Protein AF-A0A414ZT32-F1 (afdb_monomer_lite)

pLDDT: mean 82.83, std 14.55, range [35.91, 98.44]

Secondary structure (DSSP, 8-state):
-HHHHHGGGGGG-TT--------HHHHHHHHHHHH-TT--HHHHHGGG-S---PPPPPPHHHHHHHTT----TT-HHHHHHHHHHHHTT--HHHHHHHHHHHHHHHHHHHHS------HHHHHIIIIIHHHHHHHHHH-HHHHHHHHTTS--HHHHHHHTT-HHHHHHHHHHHHHHHT--S--PPPPHHHHHHHHHHHHHHHHT--TT-HHHHTT--SS-TTHHHHHHHHHHHHTT-

Foldseek 3Di:
DVVLVVCVVVLPDPPDDDDDDDDQVVQQVVVCVVVHVPDRSNVVVVVRDPDDDDDDQDQLLVLLVVVPAPQPDPQLQNQLLRLLCVVVSPDPVNSVVLNVLSRVLVVVVVPDDDPDPQLQLCLCSRQQLSLLSSCCRPPVPVNVCLLVLNDDQVSCVSSVSHPSNVVSLVSNLCRQVVDPDDVDPQDPVNSSLQRSLVSCCQRVVDCPDPSVCVNCVPDCSHVVVNVSSVVSVVVPD

Sequence (237 aa):
MRFLEQTKAIFQLPNVIVVYSTDIVQLSRSLEGVYGSHFSGRAYLERFYDKRIELQRIMPLDYLEFKGLRVNRGHPFIDIIGELLDYKNASCRALNRLFDQIRSIFEFIYISPFYSYRTAEVFPKFALLPVLIVLSYYEPEQWYEVKCGRSFSCVYNLASHSERFINQLDSSIIEINESTSDESLISEKSRRAFVEGVCALIYIGKLNDPRVEAVNKGSFLFANTFADVFFTLRVQD

Radius of gyration: 24.05 Å; chains: 1; bounding box: 61×38×70 Å

Structure (mmCIF, N/CA/C/O backbone):
data_AF-A0A414ZT32-F1
#
_entry.id   AF-A0A414ZT32-F1
#
loop_
_atom_site.group_PDB
_atom_site.id
_atom_site.type_symbol
_atom_site.label_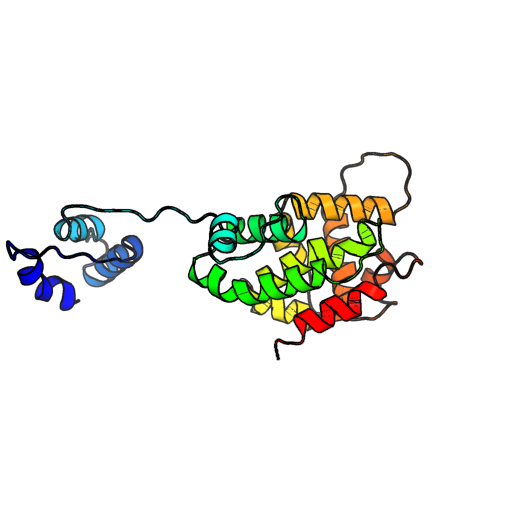atom_id
_atom_site.label_alt_id
_atom_site.label_comp_id
_atom_site.label_asym_id
_atom_site.label_entity_id
_atom_site.label_seq_id
_atom_site.pdbx_PDB_ins_code
_atom_site.Cartn_x
_atom_site.Cartn_y
_atom_site.Cartn_z
_atom_site.occupancy
_atom_site.B_iso_or_equiv
_atom_site.auth_seq_id
_atom_site.auth_comp_id
_atom_site.auth_asym_id
_atom_site.auth_atom_id
_atom_site.pdbx_PDB_model_num
ATOM 1 N N . MET A 1 1 ? -30.605 -2.689 17.880 1.00 49.09 1 MET A N 1
ATOM 2 C CA . MET A 1 1 ? -30.866 -1.491 18.711 1.00 49.09 1 MET A CA 1
ATOM 3 C C . MET A 1 1 ? -31.502 -1.748 20.077 1.00 49.09 1 MET A C 1
ATOM 5 O O . MET A 1 1 ? -31.599 -0.807 20.840 1.00 49.09 1 MET A O 1
ATOM 9 N N . ARG A 1 2 ? -31.849 -2.984 20.467 1.00 53.19 2 ARG A N 1
ATOM 10 C CA . ARG A 1 2 ? -32.241 -3.271 21.862 1.00 53.19 2 ARG A CA 1
ATOM 11 C C . ARG A 1 2 ? -31.073 -3.208 22.859 1.00 53.19 2 ARG A C 1
ATOM 13 O O . ARG A 1 2 ? -31.298 -2.965 24.030 1.00 53.19 2 ARG A O 1
ATOM 20 N N . PHE A 1 3 ? -29.834 -3.375 22.392 1.00 59.28 3 PHE A N 1
ATOM 21 C CA . PHE A 1 3 ? -28.663 -3.544 23.256 1.00 59.28 3 PHE A CA 1
ATOM 22 C C . PHE A 1 3 ? -28.310 -2.308 24.103 1.00 59.28 3 PHE A C 1
ATOM 24 O O . PHE A 1 3 ? -28.161 -2.459 25.307 1.00 59.28 3 PHE A O 1
ATOM 31 N N . LEU A 1 4 ? -28.225 -1.097 23.529 1.00 62.84 4 LEU A N 1
ATOM 32 C CA . LEU A 1 4 ? -27.870 0.136 24.268 1.00 62.84 4 LEU A CA 1
ATOM 33 C C . LEU A 1 4 ? -28.945 0.553 25.283 1.00 62.84 4 LEU A C 1
ATOM 35 O O . LEU A 1 4 ? -28.627 0.962 26.396 1.00 62.84 4 LEU A O 1
ATOM 39 N N . GLU A 1 5 ? -30.222 0.403 24.927 1.00 64.25 5 GLU A N 1
ATOM 40 C CA . GLU A 1 5 ? -31.326 0.666 25.857 1.00 64.25 5 GLU A CA 1
ATOM 41 C C . GLU A 1 5 ? -31.405 -0.390 26.967 1.00 64.25 5 GLU A C 1
ATOM 43 O O . GLU A 1 5 ? -31.623 -0.041 28.124 1.00 64.25 5 GLU A O 1
ATOM 48 N N . GLN A 1 6 ? -31.160 -1.667 26.651 1.00 63.03 6 GLN A N 1
ATOM 49 C CA . GLN A 1 6 ? -31.161 -2.753 27.640 1.00 63.03 6 GLN A CA 1
ATOM 50 C C . GLN A 1 6 ? -29.931 -2.735 28.558 1.00 63.03 6 GLN A C 1
ATOM 52 O O . GLN A 1 6 ? -30.028 -3.140 29.713 1.00 63.03 6 GLN A O 1
ATOM 57 N N . THR A 1 7 ? -28.785 -2.234 28.088 1.00 65.75 7 THR A N 1
ATOM 58 C CA . THR A 1 7 ? -27.563 -2.088 28.903 1.00 65.75 7 THR A CA 1
ATOM 59 C C . THR A 1 7 ? -27.540 -0.803 29.730 1.00 65.75 7 THR A C 1
ATOM 61 O O . THR A 1 7 ? -26.651 -0.635 30.561 1.00 65.75 7 THR A O 1
ATOM 64 N N . LYS A 1 8 ? -28.553 0.069 29.604 1.00 69.06 8 LYS A N 1
ATOM 65 C CA . LYS A 1 8 ? -28.639 1.332 30.353 1.00 69.06 8 LYS A CA 1
ATOM 66 C C . LYS A 1 8 ? -28.594 1.152 31.870 1.00 69.06 8 LYS A C 1
ATOM 68 O O . LYS A 1 8 ? -27.982 1.960 32.560 1.00 69.06 8 LYS A O 1
ATOM 73 N N . ALA A 1 9 ? -29.178 0.063 32.367 1.00 71.75 9 ALA A N 1
ATOM 74 C CA . ALA A 1 9 ? -29.121 -0.295 33.781 1.00 71.75 9 ALA A CA 1
ATOM 75 C C . ALA A 1 9 ? -27.692 -0.622 34.252 1.00 71.75 9 ALA A C 1
ATOM 77 O O . ALA A 1 9 ? -27.339 -0.315 35.384 1.00 71.75 9 ALA A O 1
ATOM 78 N N . ILE A 1 10 ? -26.853 -1.194 33.380 1.00 74.81 10 ILE A N 1
ATOM 79 C CA . ILE A 1 10 ? -25.464 -1.559 33.696 1.00 74.81 10 ILE A CA 1
ATOM 80 C C . ILE A 1 10 ? -24.593 -0.304 33.822 1.00 74.81 10 ILE A C 1
ATOM 82 O O . ILE A 1 10 ? -23.757 -0.242 34.718 1.00 74.81 10 ILE A O 1
ATOM 86 N N . PHE A 1 11 ? -24.832 0.721 32.993 1.00 74.50 11 PHE A N 1
ATOM 87 C CA . PHE A 1 11 ? -24.113 2.002 33.072 1.00 74.50 11 PHE A CA 1
ATOM 88 C C . PHE A 1 11 ? -24.385 2.787 34.367 1.00 74.50 11 PHE A C 1
ATOM 90 O O . PHE A 1 11 ? -23.648 3.717 34.670 1.00 74.50 11 PHE A O 1
ATOM 97 N N . GLN A 1 12 ? -25.433 2.442 35.124 1.00 77.06 12 GLN A N 1
ATOM 98 C CA . GLN A 1 12 ? -25.827 3.149 36.350 1.00 77.06 12 GLN A CA 1
ATOM 99 C C . GLN A 1 12 ? -25.411 2.425 37.641 1.00 77.06 12 GLN A C 1
ATOM 101 O O . GLN A 1 12 ? -25.707 2.908 38.735 1.00 77.06 12 GLN A O 1
ATOM 106 N N . LEU A 1 13 ? -24.745 1.269 37.548 1.00 84.44 13 LEU A N 1
ATOM 107 C CA . LEU A 1 13 ? -24.316 0.518 38.727 1.00 84.44 13 LEU A CA 1
ATOM 108 C C . LEU A 1 13 ? -23.109 1.207 39.399 1.00 84.44 13 LEU A C 1
ATOM 110 O O . LEU A 1 13 ? -22.076 1.374 38.754 1.00 84.44 13 LEU A O 1
ATOM 114 N N . PRO A 1 14 ? -23.175 1.543 40.705 1.00 80.81 14 PRO A N 1
ATOM 115 C CA . PRO A 1 14 ? -22.183 2.400 41.371 1.00 80.81 14 PRO A CA 1
ATOM 116 C C . PRO A 1 14 ? -20.778 1.786 41.493 1.00 80.81 14 PRO A C 1
ATOM 118 O O . PRO A 1 14 ? -19.817 2.509 41.731 1.00 80.81 14 PRO A O 1
ATOM 121 N N . ASN A 1 15 ? -20.648 0.469 41.306 1.00 89.00 15 ASN A N 1
ATOM 122 C CA . ASN A 1 15 ? -19.387 -0.271 41.437 1.00 89.00 15 ASN A CA 1
ATOM 123 C C . ASN A 1 15 ? -18.946 -0.926 40.117 1.00 89.00 15 ASN A C 1
ATOM 125 O O . ASN A 1 15 ? -18.145 -1.860 40.127 1.00 89.00 15 ASN A O 1
ATOM 129 N N . VAL A 1 16 ? -19.502 -0.486 38.986 1.00 87.88 16 VAL A N 1
ATOM 130 C CA . VAL A 1 16 ? -19.192 -1.035 37.663 1.00 87.88 16 VAL A CA 1
ATOM 131 C C . VAL A 1 16 ? -18.699 0.085 36.761 1.00 87.88 16 VAL A C 1
ATOM 133 O O . VAL A 1 16 ? -19.388 1.076 36.549 1.00 87.88 16 VAL A O 1
ATOM 136 N N . ILE A 1 17 ? -17.513 -0.105 36.186 1.00 87.38 17 ILE A N 1
ATOM 137 C CA . ILE A 1 17 ? -16.999 0.747 35.114 1.00 87.38 17 ILE A CA 1
ATOM 138 C C . ILE A 1 17 ? -17.203 -0.004 33.804 1.00 87.38 17 ILE A C 1
ATOM 140 O O . ILE A 1 17 ? -16.672 -1.101 33.627 1.00 87.38 17 ILE A O 1
ATOM 144 N N . VAL A 1 18 ? -17.968 0.579 32.882 1.00 86.56 18 VAL A N 1
ATOM 145 C CA . VAL A 1 18 ? -18.191 -0.009 31.559 1.00 86.56 18 VAL A CA 1
ATOM 146 C C . VAL A 1 18 ? -17.239 0.626 30.555 1.00 86.56 18 VAL A C 1
ATOM 148 O O . VAL A 1 18 ? -17.257 1.836 30.347 1.00 86.56 18 VAL A O 1
ATOM 151 N N . VAL A 1 19 ? -16.427 -0.207 29.906 1.00 89.31 19 VAL A N 1
ATOM 152 C CA . VAL A 1 19 ? -15.538 0.200 28.814 1.00 89.31 19 VAL A CA 1
ATOM 153 C C . VAL A 1 19 ? -16.002 -0.491 27.540 1.00 89.31 19 VAL A C 1
ATOM 155 O O . VAL A 1 19 ? -16.153 -1.710 27.508 1.00 89.31 19 VAL A O 1
ATOM 158 N N . TYR A 1 20 ? -16.225 0.284 26.484 1.00 87.69 20 TYR A N 1
ATOM 159 C CA . TYR A 1 20 ? -16.567 -0.231 25.163 1.00 87.69 20 TYR A CA 1
ATOM 160 C C . TYR A 1 20 ? -15.821 0.544 24.079 1.00 87.69 20 TYR A C 1
ATOM 162 O O . TYR A 1 20 ? -15.400 1.682 24.278 1.00 87.69 20 TYR A O 1
ATOM 170 N N . SER A 1 21 ? -15.645 -0.091 22.923 1.00 89.00 21 SER A N 1
ATOM 171 C CA . SER A 1 21 ? -14.978 0.490 21.760 1.00 89.00 21 SER A CA 1
ATOM 172 C C . SER A 1 21 ? -15.885 0.356 20.544 1.00 89.00 21 SER A C 1
ATOM 174 O O . SER A 1 21 ? -16.474 -0.700 20.317 1.00 89.00 21 SER A O 1
ATOM 176 N N . THR A 1 22 ? -16.032 1.439 19.787 1.00 87.94 22 THR A N 1
ATOM 177 C CA . THR A 1 22 ? -16.848 1.493 18.572 1.00 87.94 22 THR A CA 1
ATOM 178 C C . THR A 1 22 ? -16.342 2.599 17.655 1.00 87.94 22 THR A C 1
ATOM 180 O O . THR A 1 22 ? -15.809 3.606 18.125 1.00 87.94 22 THR A O 1
ATOM 183 N N . ASP A 1 23 ? -16.575 2.457 16.351 1.00 88.94 23 ASP A N 1
ATOM 184 C CA . ASP A 1 23 ? -16.535 3.596 15.436 1.00 88.94 23 ASP A CA 1
ATOM 185 C C . ASP A 1 23 ? -17.757 4.483 15.720 1.00 88.94 23 ASP A C 1
ATOM 187 O O . ASP A 1 23 ? -18.904 4.113 15.447 1.00 88.94 23 ASP A O 1
ATOM 191 N N . ILE A 1 24 ? -17.517 5.644 16.333 1.00 87.81 24 ILE A N 1
ATOM 192 C CA . ILE A 1 24 ? -18.583 6.562 16.743 1.00 87.81 24 ILE A CA 1
ATOM 193 C C . ILE A 1 24 ? -19.297 7.192 15.539 1.00 87.81 24 ILE A C 1
ATOM 195 O O . ILE A 1 24 ? -20.487 7.492 15.619 1.00 87.81 24 ILE A O 1
ATOM 199 N N . VAL A 1 25 ? -18.598 7.375 14.414 1.00 88.31 25 VAL A N 1
ATOM 200 C CA . VAL A 1 25 ? -19.157 7.994 13.207 1.00 88.31 25 VAL A CA 1
ATOM 201 C C . VAL A 1 25 ? -20.115 7.017 12.543 1.00 88.31 25 VAL A C 1
ATOM 203 O O . VAL A 1 25 ? -21.250 7.380 12.227 1.00 88.31 25 VAL A O 1
ATOM 206 N N . GLN A 1 26 ? -19.693 5.761 12.384 1.00 88.44 26 GLN A N 1
ATOM 207 C CA . GLN A 1 26 ? -20.544 4.718 11.819 1.00 88.44 26 GLN A CA 1
ATOM 208 C C . GLN A 1 26 ? -21.766 4.449 12.707 1.00 88.44 26 GLN A C 1
ATOM 210 O O . GLN A 1 26 ? -22.883 4.307 12.198 1.00 88.44 26 GLN A O 1
ATOM 215 N N . LEU A 1 27 ? -21.582 4.432 14.030 1.00 89.50 27 LEU A N 1
ATOM 216 C CA . LEU A 1 27 ? -22.684 4.251 14.971 1.00 89.50 27 LEU A CA 1
ATOM 217 C C . LEU A 1 27 ? -23.665 5.437 14.946 1.00 89.50 27 LEU A C 1
ATOM 219 O O . LEU A 1 27 ? -24.873 5.208 14.915 1.00 89.50 27 LEU A O 1
ATOM 223 N N . SER A 1 28 ? -23.176 6.683 14.877 1.00 89.06 28 SER A N 1
ATOM 224 C CA . SER A 1 28 ? -24.023 7.885 14.741 1.00 89.06 28 SER A CA 1
ATOM 225 C C . SER A 1 28 ? -24.875 7.837 13.477 1.00 89.06 28 SER A C 1
ATOM 227 O O . SER A 1 28 ? -26.089 8.006 13.548 1.00 89.06 28 SER A O 1
ATOM 229 N N . ARG A 1 29 ? -24.262 7.525 12.327 1.00 88.69 29 ARG A N 1
ATOM 230 C CA . ARG A 1 29 ? -24.980 7.403 11.047 1.00 88.69 29 ARG A CA 1
ATOM 231 C C . ARG A 1 29 ? -26.012 6.279 11.070 1.00 88.69 29 ARG A C 1
ATOM 233 O O . ARG A 1 29 ? -27.095 6.416 10.511 1.00 88.69 29 ARG A O 1
ATOM 240 N N . SER A 1 30 ? -25.697 5.175 11.746 1.00 89.12 30 SER A N 1
ATOM 241 C CA . SER A 1 30 ? -26.644 4.070 11.932 1.00 89.12 30 SER A CA 1
ATOM 242 C C . SER A 1 30 ? -27.848 4.491 12.781 1.00 89.12 30 SER A C 1
ATOM 244 O O . SER A 1 30 ? -28.962 4.043 12.523 1.00 89.12 30 SER A O 1
ATOM 246 N N . LEU A 1 31 ? -27.648 5.366 13.774 1.00 87.00 31 LEU A N 1
ATOM 247 C CA . LEU A 1 31 ? -28.733 5.944 14.570 1.00 87.00 31 LEU A CA 1
ATOM 248 C C . LEU A 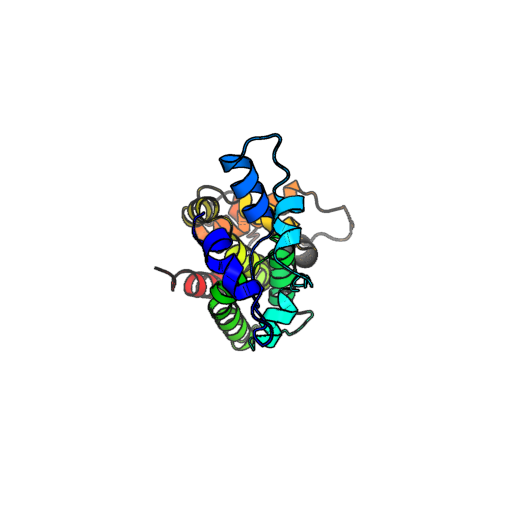1 31 ? -29.592 6.909 13.748 1.00 87.00 31 LEU A C 1
ATOM 250 O O . LEU A 1 31 ? -30.812 6.788 13.759 1.00 87.00 31 LEU A O 1
ATOM 254 N N . GLU A 1 32 ? -28.967 7.811 12.995 1.00 89.44 32 GLU A N 1
ATOM 255 C CA . GLU A 1 32 ? -29.649 8.726 12.069 1.00 89.44 32 GLU A CA 1
ATOM 256 C C . GLU A 1 32 ? -30.511 7.974 11.043 1.00 89.44 32 GLU A C 1
ATOM 258 O O . GLU A 1 32 ? -31.652 8.352 10.793 1.00 89.44 32 GLU A O 1
ATOM 263 N N . GLY A 1 33 ? -30.018 6.854 10.504 1.00 88.38 33 GLY A N 1
ATOM 264 C CA . GLY A 1 33 ? -30.783 6.019 9.575 1.00 88.38 33 GLY A CA 1
ATOM 265 C C . GLY A 1 33 ? -32.033 5.370 10.185 1.00 88.38 33 GLY A C 1
ATOM 266 O O . GLY A 1 33 ? -32.998 5.127 9.466 1.00 88.38 33 GLY A O 1
ATOM 267 N N . VAL A 1 34 ? -32.044 5.104 11.496 1.00 87.31 34 VAL A N 1
ATOM 268 C CA . VAL A 1 34 ? -33.193 4.485 12.186 1.00 87.31 34 VAL A CA 1
ATOM 269 C C . VAL A 1 34 ? -34.163 5.523 12.747 1.00 87.31 34 VAL A C 1
ATOM 271 O O . VAL A 1 34 ? -35.372 5.328 12.668 1.00 87.31 34 VAL A O 1
ATOM 274 N N . TYR A 1 35 ? -33.653 6.615 13.317 1.00 85.81 35 TYR A N 1
ATOM 275 C CA . TYR A 1 35 ? -34.466 7.646 13.973 1.00 85.81 35 TYR A CA 1
ATOM 276 C C . TYR A 1 35 ? -34.839 8.817 13.047 1.00 85.81 35 TYR A C 1
ATOM 278 O O . TYR A 1 35 ? -35.649 9.663 13.425 1.00 85.81 35 TYR A O 1
ATOM 286 N N . GLY A 1 36 ? -34.293 8.851 11.829 1.00 86.62 36 GLY A N 1
ATOM 287 C CA . GLY A 1 36 ? -34.589 9.841 10.796 1.00 86.62 36 GLY A CA 1
ATOM 288 C C . GLY A 1 36 ? -33.502 10.908 10.641 1.00 86.62 36 GLY A C 1
ATOM 289 O O . GLY A 1 36 ? -32.714 11.172 11.545 1.00 86.62 36 GLY A O 1
ATOM 290 N N . SER A 1 37 ? -33.498 11.578 9.486 1.00 79.12 37 SER A N 1
ATOM 291 C CA . SER A 1 37 ? -32.476 12.557 9.072 1.00 79.12 37 SER A CA 1
ATOM 292 C C . SER A 1 37 ? -32.339 13.785 9.980 1.00 79.12 37 SER A C 1
ATOM 294 O O . SER A 1 37 ? -31.336 14.487 9.911 1.00 79.12 37 SER A O 1
ATOM 296 N N . HIS A 1 38 ? -33.339 14.067 10.818 1.00 85.25 38 HIS A N 1
ATOM 297 C CA . HIS A 1 38 ? -33.313 15.165 11.791 1.00 85.25 38 HIS A CA 1
ATOM 298 C C . HIS A 1 38 ? -32.802 14.736 13.176 1.00 85.25 38 HIS A C 1
ATOM 300 O O . HIS A 1 38 ? -32.664 15.572 14.069 1.00 85.25 38 HIS A O 1
ATOM 306 N N . PHE A 1 39 ? -32.535 13.444 13.380 1.00 88.31 39 PHE A N 1
ATOM 307 C CA . PHE A 1 39 ? -32.018 12.925 14.638 1.00 88.31 39 PHE A CA 1
ATOM 308 C C . PHE A 1 39 ? -30.514 13.183 14.751 1.00 88.31 39 PHE A C 1
ATOM 310 O O . PHE A 1 39 ? -29.751 12.821 13.866 1.00 88.31 39 PHE A O 1
ATOM 317 N N . SER A 1 40 ? -30.055 13.762 15.862 1.00 87.50 40 SER A N 1
ATOM 318 C CA . SER A 1 40 ? -28.617 13.914 16.109 1.00 87.50 40 SER A CA 1
ATOM 319 C C . SER A 1 40 ? -28.055 12.660 16.783 1.00 87.50 40 SER A C 1
ATOM 321 O O . SER A 1 40 ? -28.062 12.547 18.013 1.00 87.50 40 SER A O 1
ATOM 323 N N . GLY A 1 41 ? -27.547 11.715 15.983 1.00 87.38 41 GLY A N 1
ATOM 324 C CA . GLY A 1 41 ? -26.944 10.476 16.488 1.00 87.38 41 GLY A CA 1
ATOM 325 C C . GLY A 1 41 ? -25.776 10.738 17.441 1.00 87.38 41 GLY A C 1
ATOM 326 O O . GLY A 1 41 ? -25.659 10.100 18.487 1.00 87.38 41 GLY A O 1
ATOM 327 N N . ARG A 1 42 ? -24.960 11.749 17.134 1.00 86.44 42 ARG A N 1
ATOM 328 C CA . ARG A 1 42 ? -23.788 12.117 17.933 1.00 86.44 42 ARG A CA 1
ATOM 329 C C . ARG A 1 42 ? -24.164 12.656 19.313 1.00 86.44 42 ARG A C 1
ATOM 331 O O . ARG A 1 42 ? -23.639 12.163 20.306 1.00 86.44 42 ARG A O 1
ATOM 338 N N . ALA A 1 43 ? -25.109 13.595 19.387 1.00 87.88 43 ALA A N 1
ATOM 339 C CA . ALA A 1 43 ? -25.578 14.140 20.664 1.00 87.88 43 ALA A CA 1
ATOM 340 C C . ALA A 1 43 ? -26.300 13.083 21.520 1.00 87.88 43 ALA A C 1
ATOM 342 O O . ALA A 1 43 ? -26.300 13.152 22.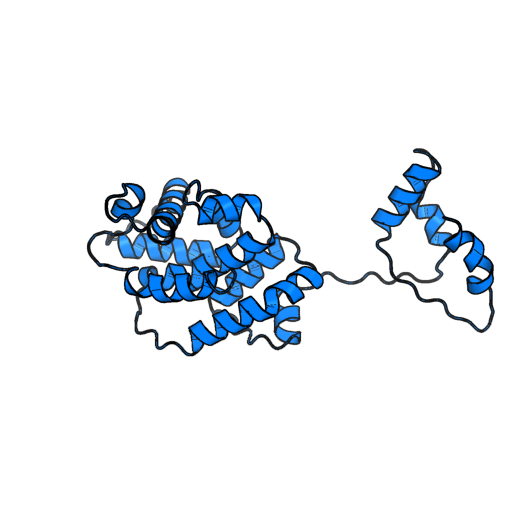748 1.00 87.88 43 ALA A O 1
ATOM 343 N N . TYR A 1 44 ? -26.921 12.087 20.881 1.00 87.56 44 TYR A N 1
ATOM 344 C CA . TYR A 1 44 ? -27.503 10.952 21.587 1.00 87.56 44 TYR A CA 1
ATOM 345 C C . TYR A 1 44 ? -26.430 10.053 22.218 1.00 87.56 44 TYR A C 1
ATOM 347 O O . TYR A 1 44 ? -26.565 9.673 23.381 1.00 87.56 44 TYR A O 1
ATOM 355 N N . LEU A 1 45 ? -25.359 9.742 21.481 1.00 88.00 45 LEU A N 1
ATOM 356 C CA . LEU A 1 45 ? -24.281 8.867 21.949 1.00 88.00 45 LEU A CA 1
ATOM 357 C C . LEU A 1 45 ? -23.484 9.452 23.122 1.00 88.00 45 LEU A C 1
ATOM 359 O O . LEU A 1 45 ? -23.066 8.692 23.991 1.00 88.00 45 LEU A O 1
ATOM 363 N N . GLU A 1 46 ? -23.348 10.778 23.206 1.00 88.06 46 GLU A N 1
ATOM 364 C CA . GLU A 1 46 ? -22.686 11.461 24.334 1.00 88.06 46 GLU A CA 1
ATOM 365 C C . GLU A 1 46 ? -23.318 11.162 25.700 1.00 88.06 46 GLU A C 1
ATOM 367 O O . GLU A 1 46 ? -22.675 11.325 26.730 1.00 88.06 46 GLU A O 1
ATOM 372 N N . ARG A 1 47 ? -24.554 10.656 25.733 1.00 85.56 47 ARG A N 1
ATOM 373 C CA . ARG A 1 47 ? -25.244 10.276 26.975 1.00 85.56 47 ARG A CA 1
ATOM 374 C C . ARG A 1 47 ? -24.788 8.931 27.551 1.00 85.56 47 ARG A C 1
ATOM 376 O O . ARG A 1 47 ? -25.243 8.567 28.631 1.00 85.56 47 ARG A O 1
ATOM 383 N N . PHE A 1 48 ? -23.967 8.172 26.824 1.00 83.31 48 PHE A N 1
ATOM 384 C CA . PHE A 1 48 ? -23.561 6.807 27.185 1.00 83.31 48 PHE A CA 1
ATOM 385 C C . PHE A 1 48 ? -22.103 6.697 27.649 1.00 83.31 48 PHE A C 1
ATOM 387 O O . PHE A 1 48 ? -21.619 5.583 27.855 1.00 83.31 48 PHE A O 1
ATOM 394 N N . TYR A 1 49 ? -21.378 7.808 27.778 1.00 87.00 49 TYR A N 1
ATOM 395 C CA . TYR A 1 49 ? -20.007 7.806 28.280 1.00 87.00 49 TYR A CA 1
ATOM 396 C C . TYR A 1 49 ? -19.688 9.097 29.036 1.00 87.00 49 TYR A C 1
ATOM 398 O O . TYR A 1 49 ? -19.990 10.188 28.569 1.00 87.00 49 TYR A O 1
ATOM 406 N N . ASP A 1 50 ? -18.997 8.977 30.169 1.00 89.12 50 ASP A N 1
ATOM 407 C CA . ASP A 1 50 ? -18.450 10.138 30.889 1.00 89.12 50 ASP A CA 1
ATOM 408 C C . ASP A 1 50 ? -17.111 10.594 30.298 1.00 89.12 50 ASP A C 1
ATOM 410 O O . ASP A 1 50 ? -16.716 11.757 30.392 1.00 89.12 50 ASP A O 1
ATOM 414 N N . LYS A 1 51 ? -16.368 9.650 29.709 1.00 89.81 51 LYS A N 1
ATOM 415 C CA . LYS A 1 51 ? -15.047 9.875 29.123 1.00 89.81 51 LYS A CA 1
ATOM 416 C C . LYS A 1 51 ? -14.962 9.228 27.754 1.00 89.81 51 LYS A C 1
ATOM 418 O O . LYS A 1 51 ? -15.393 8.095 27.559 1.00 89.81 51 LYS A O 1
ATOM 423 N N . ARG A 1 52 ? -14.330 9.942 26.826 1.00 89.81 52 ARG A N 1
ATOM 424 C CA . ARG A 1 52 ? -14.035 9.467 25.478 1.00 89.81 52 ARG A CA 1
ATOM 425 C C . ARG A 1 52 ? -12.530 9.462 25.267 1.00 89.81 52 ARG A C 1
ATOM 427 O O . ARG A 1 52 ? -11.868 10.462 25.526 1.00 89.81 52 ARG A O 1
ATOM 434 N N . ILE A 1 53 ? -12.018 8.338 24.783 1.00 90.75 53 ILE A N 1
ATOM 435 C CA . ILE A 1 53 ? -10.624 8.182 24.375 1.00 90.75 53 ILE A CA 1
ATOM 436 C C . ILE A 1 53 ? -10.640 7.876 22.882 1.00 90.75 53 ILE A C 1
ATOM 438 O O . ILE A 1 53 ? -11.279 6.918 22.449 1.00 90.75 53 ILE A O 1
ATOM 442 N N . GLU A 1 54 ? -9.977 8.715 22.094 1.00 88.81 54 GLU A N 1
ATOM 443 C CA . GLU A 1 54 ? -9.782 8.470 20.669 1.00 88.81 54 GLU A CA 1
ATOM 444 C C . GLU A 1 54 ? -8.465 7.720 20.468 1.00 88.81 54 GLU A C 1
ATOM 446 O O . GLU A 1 54 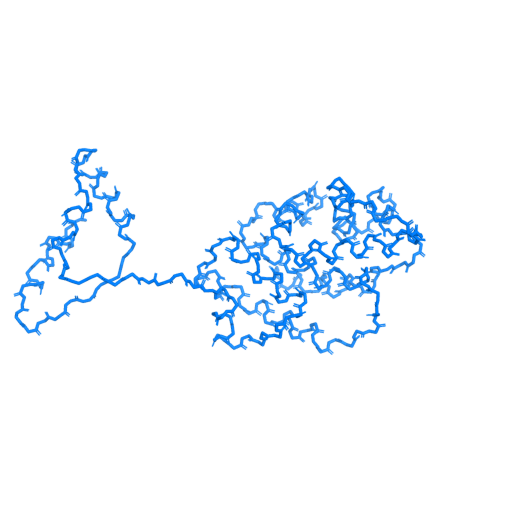? -7.428 8.106 21.011 1.00 88.81 54 GLU A O 1
ATOM 451 N N . LEU A 1 55 ? -8.511 6.629 19.701 1.00 86.50 55 LEU A N 1
ATOM 452 C CA . LEU A 1 55 ? -7.295 5.936 19.294 1.00 86.50 55 LEU A CA 1
ATOM 453 C C . LEU A 1 55 ? -6.558 6.801 18.275 1.00 86.50 55 LEU A C 1
ATOM 455 O O . LEU A 1 55 ? -7.147 7.260 17.296 1.00 86.50 55 LEU A O 1
ATOM 459 N N . GLN A 1 56 ? -5.267 7.013 18.513 1.00 85.69 56 GLN A N 1
ATOM 460 C CA . GLN A 1 56 ? -4.425 7.758 17.590 1.00 85.69 56 GLN A CA 1
ATOM 461 C C . GLN A 1 56 ? -4.225 6.980 16.291 1.00 85.69 56 GLN A C 1
ATOM 463 O O . GLN A 1 56 ? -4.254 5.745 16.263 1.00 85.69 56 GLN A O 1
ATOM 468 N N . ARG A 1 57 ? -3.994 7.728 15.208 1.00 85.56 57 ARG A N 1
ATOM 469 C CA . ARG A 1 57 ? -3.558 7.145 13.943 1.00 85.56 57 ARG A CA 1
ATOM 470 C C . ARG A 1 57 ? -2.259 6.381 14.176 1.00 85.56 57 ARG A C 1
ATOM 472 O O . ARG A 1 57 ? -1.346 6.865 14.837 1.00 85.56 57 ARG A O 1
ATOM 479 N N . ILE A 1 58 ? -2.202 5.193 13.600 1.00 90.12 58 ILE A N 1
ATOM 480 C CA . ILE A 1 58 ? -1.039 4.326 13.673 1.00 90.12 58 ILE A CA 1
ATOM 481 C C . ILE A 1 58 ? -0.122 4.671 12.513 1.00 90.12 58 ILE A C 1
ATOM 483 O O . ILE A 1 58 ? -0.575 4.735 11.370 1.00 90.12 58 ILE A O 1
ATOM 487 N N . MET A 1 59 ? 1.156 4.862 12.815 1.00 93.38 59 MET A N 1
ATOM 488 C CA . MET A 1 59 ? 2.191 4.973 11.797 1.00 93.38 59 MET A CA 1
ATOM 489 C C . MET A 1 59 ? 2.537 3.559 11.304 1.00 93.38 59 MET A C 1
ATOM 491 O O . MET A 1 59 ? 2.929 2.721 12.124 1.00 93.38 59 MET A O 1
ATOM 495 N N . PRO A 1 60 ? 2.374 3.245 10.002 1.00 95.25 60 PRO A N 1
ATOM 496 C CA . PRO A 1 60 ? 2.525 1.881 9.493 1.00 95.25 60 PRO A CA 1
ATOM 497 C C . PRO A 1 60 ? 3.863 1.229 9.836 1.00 95.25 60 PRO A C 1
ATOM 499 O O . PRO A 1 60 ? 3.879 0.092 10.305 1.00 95.25 60 PRO A O 1
ATOM 502 N N . LEU A 1 61 ? 4.975 1.949 9.643 1.00 94.88 61 LEU A N 1
ATOM 503 C CA . LEU A 1 61 ? 6.307 1.410 9.920 1.00 94.88 61 LEU A CA 1
ATOM 504 C C . LEU A 1 61 ? 6.529 1.156 11.407 1.00 94.88 61 LEU A C 1
ATOM 506 O O . LEU A 1 61 ? 7.014 0.084 11.746 1.00 94.88 61 LEU A O 1
ATOM 510 N N . ASP A 1 62 ? 6.101 2.065 12.283 1.00 94.69 62 ASP A N 1
ATOM 511 C CA . ASP A 1 62 ? 6.250 1.887 13.731 1.00 94.69 62 ASP A CA 1
ATOM 512 C C . ASP A 1 62 ? 5.455 0.660 14.220 1.00 94.69 62 ASP A C 1
ATOM 514 O O . ASP A 1 62 ? 5.916 -0.102 15.069 1.00 94.69 62 ASP A O 1
ATOM 518 N N . TYR A 1 63 ? 4.272 0.410 13.646 1.00 95.00 63 TYR A N 1
ATOM 519 C CA . TYR A 1 63 ? 3.490 -0.787 13.964 1.00 95.00 63 TYR A CA 1
ATOM 520 C C . TYR A 1 63 ? 4.136 -2.073 13.449 1.00 95.00 63 TYR A C 1
ATOM 522 O O . TYR A 1 63 ? 4.154 -3.080 14.157 1.00 95.00 63 TYR A O 1
ATOM 530 N N . LEU A 1 64 ? 4.649 -2.066 12.216 1.00 94.69 64 LEU A N 1
ATOM 531 C CA . LEU A 1 64 ? 5.341 -3.225 11.654 1.00 94.69 64 LEU A CA 1
ATOM 532 C C . LEU A 1 64 ? 6.634 -3.522 12.429 1.00 94.69 64 LEU A C 1
ATOM 534 O O . LEU A 1 64 ? 6.912 -4.688 12.707 1.00 94.69 64 LEU A O 1
ATOM 538 N N . GLU A 1 65 ? 7.371 -2.488 12.840 1.00 94.81 65 GLU A N 1
ATOM 539 C CA . GLU A 1 65 ? 8.544 -2.586 13.713 1.00 94.81 65 GLU A CA 1
ATOM 540 C C . GLU A 1 65 ? 8.177 -3.206 15.063 1.00 94.81 65 GLU A C 1
ATOM 542 O O . GLU A 1 65 ? 8.768 -4.207 15.468 1.00 94.81 65 GLU A O 1
ATOM 547 N N . PHE A 1 66 ? 7.122 -2.697 15.710 1.00 94.25 66 PHE A N 1
ATOM 548 C CA . PHE A 1 66 ? 6.583 -3.267 16.947 1.00 94.25 66 PHE A CA 1
ATOM 549 C C . PHE A 1 66 ? 6.192 -4.745 16.794 1.00 94.25 66 PHE A C 1
ATOM 551 O O . PHE A 1 66 ? 6.395 -5.550 17.702 1.00 94.25 66 PHE A O 1
ATOM 558 N N . LYS A 1 67 ? 5.654 -5.129 15.631 1.00 93.69 67 LYS A N 1
ATOM 559 C CA . LYS A 1 67 ? 5.312 -6.519 15.297 1.00 93.69 67 LYS A CA 1
ATOM 560 C C . LYS A 1 67 ? 6.534 -7.415 15.056 1.00 93.69 67 LYS A C 1
ATOM 562 O O . LYS A 1 67 ? 6.357 -8.625 14.926 1.00 93.69 67 LYS A O 1
ATOM 567 N N . GLY A 1 68 ? 7.742 -6.854 15.016 1.00 92.31 68 GLY A N 1
ATOM 568 C CA . GLY A 1 68 ? 8.998 -7.577 14.835 1.00 92.31 68 GLY A CA 1
ATOM 569 C C . GLY A 1 68 ? 9.556 -7.531 13.413 1.00 92.31 68 GLY A C 1
ATOM 570 O O . GLY A 1 68 ? 10.487 -8.278 13.110 1.00 92.31 68 GLY A O 1
ATOM 571 N N . LEU A 1 69 ? 9.019 -6.682 12.526 1.00 91.25 69 LEU A N 1
ATOM 572 C CA . LEU A 1 69 ? 9.656 -6.424 11.236 1.00 91.25 69 LEU A CA 1
ATOM 573 C C . LEU A 1 69 ? 10.961 -5.663 11.482 1.00 91.25 69 LEU A C 1
ATOM 575 O O . LEU A 1 69 ? 10.982 -4.652 12.179 1.00 91.25 69 LEU A O 1
ATOM 579 N N . ARG A 1 70 ? 12.054 -6.115 10.870 1.00 85.94 70 ARG A N 1
ATOM 580 C CA . ARG A 1 70 ? 13.305 -5.353 10.870 1.00 85.94 70 ARG A CA 1
ATOM 581 C C . ARG A 1 70 ? 13.134 -4.122 9.985 1.00 85.94 70 ARG A C 1
ATOM 583 O O . ARG A 1 70 ? 13.219 -4.223 8.766 1.00 85.94 70 ARG A O 1
ATOM 590 N N . VAL A 1 71 ? 12.893 -2.966 10.592 1.00 80.75 71 VAL A N 1
ATOM 591 C CA . VAL A 1 71 ? 12.782 -1.695 9.872 1.00 80.75 71 VAL A CA 1
ATOM 592 C C . VAL A 1 71 ? 14.181 -1.097 9.735 1.00 80.75 71 VAL A C 1
ATOM 594 O O . VAL A 1 71 ? 14.663 -0.369 10.596 1.00 80.75 71 VAL A O 1
ATOM 597 N N . ASN A 1 72 ? 14.870 -1.438 8.647 1.00 82.19 72 ASN A N 1
ATOM 598 C CA . ASN A 1 72 ? 16.116 -0.771 8.273 1.00 82.19 72 ASN A CA 1
ATOM 599 C C . ASN A 1 72 ? 15.773 0.543 7.551 1.00 82.19 72 ASN A C 1
ATOM 601 O O . ASN A 1 72 ? 15.672 0.557 6.323 1.00 82.19 72 ASN A O 1
ATOM 605 N N . ARG A 1 73 ? 15.496 1.613 8.314 1.00 81.38 73 ARG A N 1
ATOM 606 C CA . ARG A 1 73 ? 15.119 2.923 7.747 1.00 81.38 73 ARG A CA 1
ATOM 607 C C . ARG A 1 73 ? 16.188 3.392 6.755 1.00 81.38 73 ARG A C 1
ATOM 609 O O . ARG A 1 73 ? 17.378 3.321 7.055 1.00 81.38 73 ARG A O 1
ATOM 616 N N . GLY A 1 74 ? 15.764 3.861 5.584 1.00 83.75 74 GLY A N 1
ATOM 617 C CA . GLY A 1 74 ? 16.655 4.196 4.469 1.00 83.75 74 GLY A CA 1
ATOM 618 C C . GLY A 1 74 ? 16.796 3.081 3.430 1.00 83.75 74 GLY A C 1
ATOM 619 O O . GLY A 1 74 ? 17.312 3.329 2.340 1.00 83.75 74 GLY A O 1
ATOM 620 N N . HIS A 1 75 ? 16.334 1.859 3.721 1.00 88.81 75 HIS A N 1
ATOM 621 C CA . HIS A 1 75 ? 16.257 0.807 2.714 1.00 88.81 75 HIS A CA 1
ATOM 622 C C . HIS A 1 75 ? 15.040 1.048 1.799 1.00 88.81 75 HIS A C 1
ATOM 624 O O . HIS A 1 75 ? 13.911 1.005 2.301 1.00 88.81 75 HIS A O 1
ATOM 630 N N . PRO A 1 76 ? 15.209 1.191 0.463 1.00 90.38 76 PRO A N 1
ATOM 631 C CA . PRO A 1 76 ? 14.121 1.601 -0.433 1.00 90.38 76 PRO A CA 1
ATOM 632 C C . PRO A 1 76 ? 12.864 0.731 -0.317 1.00 90.38 76 PRO A C 1
ATOM 634 O O . PRO A 1 76 ? 11.762 1.257 -0.236 1.00 90.38 76 PRO A O 1
ATOM 637 N N . PHE A 1 77 ? 13.027 -0.592 -0.199 1.00 92.38 77 PHE A N 1
ATOM 638 C CA . PHE A 1 77 ? 11.895 -1.511 -0.022 1.00 92.38 77 PHE A CA 1
ATOM 639 C C . PHE A 1 77 ? 11.002 -1.153 1.178 1.00 92.38 77 PHE A C 1
ATOM 641 O O . PHE A 1 77 ? 9.781 -1.111 1.049 1.00 92.38 77 PHE A O 1
ATOM 648 N N . ILE A 1 78 ? 11.603 -0.903 2.346 1.00 93.94 78 ILE A N 1
ATOM 649 C CA . ILE A 1 78 ? 10.869 -0.653 3.593 1.00 93.94 78 ILE A CA 1
ATOM 650 C C . ILE A 1 78 ? 10.246 0.737 3.571 1.00 93.94 78 ILE A C 1
ATOM 652 O O . ILE A 1 78 ? 9.073 0.878 3.914 1.00 93.94 78 ILE A O 1
ATOM 656 N N . ASP A 1 79 ? 10.999 1.740 3.125 1.00 94.75 79 ASP A N 1
ATOM 657 C CA . ASP A 1 79 ? 10.511 3.115 3.085 1.00 94.75 79 ASP A CA 1
ATOM 658 C C . ASP A 1 79 ? 9.326 3.247 2.108 1.00 94.75 79 ASP A C 1
ATOM 660 O O . ASP A 1 79 ? 8.301 3.825 2.466 1.00 94.75 79 ASP A O 1
ATOM 664 N N . ILE A 1 80 ? 9.397 2.610 0.930 1.00 97.50 80 ILE A N 1
ATOM 665 C CA . ILE A 1 80 ? 8.298 2.598 -0.052 1.00 97.50 80 ILE A CA 1
ATOM 666 C C . ILE A 1 80 ? 7.066 1.869 0.508 1.00 97.50 80 ILE A C 1
ATOM 668 O O . ILE A 1 80 ? 5.951 2.370 0.375 1.00 97.50 80 ILE A O 1
ATOM 672 N N . ILE A 1 81 ? 7.233 0.715 1.174 1.00 96.75 81 ILE A N 1
ATOM 673 C CA . ILE A 1 81 ? 6.121 0.046 1.878 1.00 96.75 81 ILE A CA 1
ATOM 674 C C . ILE A 1 81 ? 5.470 1.007 2.883 1.00 96.75 81 ILE A C 1
ATOM 676 O O . ILE A 1 81 ? 4.245 1.120 2.917 1.00 96.75 81 ILE A O 1
ATOM 680 N N . GLY A 1 82 ? 6.278 1.702 3.686 1.00 96.88 82 GLY A N 1
ATOM 681 C CA . GLY A 1 82 ? 5.809 2.656 4.686 1.00 96.88 82 GLY A CA 1
ATOM 682 C C . GLY A 1 82 ? 4.983 3.787 4.086 1.00 96.88 82 GLY A C 1
ATOM 683 O O . GLY A 1 82 ? 3.849 4.000 4.512 1.00 96.88 82 GLY A O 1
ATOM 684 N N . GLU A 1 83 ? 5.523 4.461 3.072 1.00 97.88 83 GLU A N 1
ATOM 685 C CA . GLU A 1 83 ? 4.876 5.581 2.376 1.00 97.88 83 GLU A CA 1
ATOM 686 C C . GLU A 1 83 ? 3.550 5.163 1.728 1.00 97.88 83 GLU A C 1
ATOM 688 O O . GLU A 1 83 ? 2.531 5.835 1.891 1.00 97.88 83 GLU A O 1
ATOM 693 N N . LEU A 1 84 ? 3.518 4.015 1.045 1.00 98.44 84 LEU A N 1
ATOM 694 C CA . LEU A 1 84 ? 2.308 3.542 0.369 1.00 98.44 84 LEU A CA 1
ATOM 695 C C . LEU A 1 84 ? 1.225 3.072 1.348 1.00 98.44 84 LEU A C 1
ATOM 697 O O . LEU A 1 84 ? 0.036 3.310 1.119 1.00 98.44 84 LEU A O 1
ATOM 701 N N . LEU A 1 85 ? 1.610 2.412 2.445 1.00 97.69 85 LEU A N 1
ATOM 702 C CA . LEU A 1 85 ? 0.671 2.039 3.506 1.00 97.69 85 LEU A CA 1
ATOM 703 C C . LEU A 1 85 ? 0.130 3.270 4.236 1.00 97.69 85 LEU A C 1
ATOM 705 O O . LEU A 1 85 ? -1.038 3.273 4.632 1.00 97.69 85 LEU A O 1
ATOM 709 N N . ASP A 1 86 ? 0.950 4.310 4.388 1.00 96.88 86 ASP A N 1
ATOM 710 C CA . ASP A 1 86 ? 0.525 5.571 4.982 1.00 96.88 86 ASP A CA 1
ATOM 711 C C . ASP A 1 86 ? -0.469 6.299 4.072 1.00 96.88 86 ASP A C 1
ATOM 713 O O . ASP A 1 86 ? -1.562 6.655 4.514 1.00 96.88 86 ASP A O 1
ATOM 717 N N . TYR A 1 87 ? -0.162 6.393 2.774 1.00 97.44 87 TYR A N 1
ATOM 718 C CA . TYR A 1 87 ? -1.062 6.933 1.753 1.00 97.44 87 TYR A CA 1
ATOM 719 C C . TYR A 1 87 ? -2.422 6.213 1.723 1.00 97.44 87 TYR A C 1
ATOM 721 O O . TYR A 1 87 ? -3.474 6.853 1.637 1.00 97.44 87 TYR A O 1
ATOM 729 N N . LYS A 1 88 ? -2.433 4.880 1.857 1.00 96.38 88 LYS A N 1
ATOM 730 C CA . LYS A 1 88 ? -3.668 4.076 1.925 1.00 96.38 88 LYS A CA 1
ATOM 731 C C . LYS A 1 88 ? -4.384 4.139 3.282 1.00 96.38 88 LYS A C 1
ATOM 733 O O . LYS A 1 88 ? -5.417 3.489 3.432 1.00 96.38 88 LYS A O 1
ATOM 738 N N . ASN A 1 89 ? -3.883 4.908 4.254 1.00 94.44 89 ASN A N 1
ATOM 739 C CA . ASN A 1 89 ? -4.392 4.965 5.629 1.00 94.44 89 ASN A CA 1
ATOM 740 C C . ASN A 1 89 ? -4.554 3.561 6.242 1.00 94.44 89 ASN A C 1
ATOM 742 O O . ASN A 1 89 ? -5.627 3.186 6.727 1.00 94.44 89 ASN A O 1
ATOM 746 N N . ALA A 1 90 ? -3.496 2.749 6.168 1.00 95.56 90 ALA A N 1
ATOM 747 C CA . ALA A 1 90 ? -3.560 1.338 6.518 1.00 95.56 90 ALA A CA 1
ATOM 748 C C . ALA A 1 90 ? -4.029 1.084 7.961 1.00 95.56 90 ALA A C 1
ATOM 750 O O . ALA A 1 90 ? -3.462 1.576 8.934 1.00 95.56 90 ALA A O 1
ATOM 751 N N . SER A 1 91 ? -5.052 0.236 8.105 1.00 93.44 91 SER A N 1
ATOM 752 C CA . SER A 1 91 ? -5.530 -0.220 9.418 1.00 93.44 91 SER A CA 1
ATOM 753 C C . SER A 1 91 ? -4.604 -1.276 10.031 1.00 93.44 91 SER A C 1
ATOM 755 O O . SER A 1 91 ? -3.981 -2.046 9.301 1.00 93.44 91 SER A O 1
ATOM 757 N N . CYS A 1 92 ? -4.629 -1.444 11.362 1.00 92.94 92 CYS A N 1
ATOM 758 C CA . CYS A 1 92 ? -4.002 -2.590 12.051 1.00 92.94 92 CYS A CA 1
ATOM 759 C C . CYS A 1 92 ? -4.292 -3.928 11.369 1.00 92.94 92 CYS A C 1
ATOM 761 O O . CYS A 1 92 ? -3.433 -4.801 11.290 1.00 92.94 92 CYS A O 1
ATOM 763 N N . ARG A 1 93 ? -5.530 -4.121 10.901 1.00 93.31 93 ARG A N 1
ATOM 764 C CA . ARG A 1 93 ? -5.938 -5.360 10.239 1.00 93.31 93 ARG A CA 1
ATOM 765 C C . ARG A 1 93 ? -5.194 -5.555 8.921 1.00 93.31 93 ARG A C 1
ATOM 767 O O . ARG A 1 93 ? -4.743 -6.664 8.659 1.00 93.31 93 ARG A O 1
ATOM 774 N N . ALA A 1 94 ? -5.071 -4.502 8.115 1.00 95.62 94 ALA A N 1
ATOM 775 C CA . ALA A 1 94 ? -4.312 -4.545 6.869 1.00 95.62 94 ALA A CA 1
ATOM 776 C C . ALA A 1 94 ? -2.827 -4.816 7.139 1.00 95.62 94 ALA A C 1
ATOM 778 O O . ALA A 1 94 ? -2.261 -5.727 6.544 1.00 95.62 94 ALA A O 1
ATOM 779 N N . LEU A 1 95 ? -2.239 -4.107 8.108 1.00 96.62 95 LEU A N 1
ATOM 780 C CA . LEU A 1 95 ? -0.845 -4.303 8.510 1.00 96.62 95 LEU A CA 1
ATOM 781 C C . LEU A 1 95 ? -0.583 -5.739 8.980 1.00 96.62 95 LEU A C 1
ATOM 783 O O . LEU A 1 95 ? 0.374 -6.356 8.533 1.00 96.62 95 LEU A O 1
ATOM 787 N N . ASN A 1 96 ? -1.464 -6.315 9.808 1.00 96.00 96 ASN A N 1
ATOM 788 C CA . ASN A 1 96 ? -1.339 -7.713 10.234 1.00 96.00 96 ASN A CA 1
ATOM 789 C C . ASN A 1 96 ? -1.446 -8.702 9.068 1.00 96.00 96 ASN A C 1
ATOM 791 O O . ASN A 1 96 ? -0.726 -9.691 9.056 1.00 96.00 96 ASN A O 1
ATOM 795 N N . ARG A 1 97 ? -2.334 -8.456 8.098 1.00 95.00 97 ARG A N 1
ATOM 796 C CA . ARG A 1 97 ? -2.497 -9.340 6.933 1.00 95.00 97 ARG A CA 1
ATOM 797 C C . ARG A 1 97 ? -1.303 -9.301 5.984 1.00 95.00 97 ARG A C 1
ATOM 799 O O . ARG A 1 97 ? -0.988 -10.316 5.380 1.00 95.00 97 ARG A O 1
ATOM 806 N N . LEU A 1 98 ? -0.662 -8.144 5.857 1.00 94.50 98 LEU A N 1
ATOM 807 C CA . LEU A 1 98 ? 0.510 -7.955 5.004 1.00 94.50 98 LEU A CA 1
ATOM 808 C C . LEU A 1 98 ? 1.830 -8.319 5.703 1.00 94.50 98 LEU A C 1
ATOM 810 O O . LEU A 1 98 ? 2.839 -8.496 5.026 1.00 94.50 98 LEU A O 1
ATOM 814 N N . PHE A 1 99 ? 1.834 -8.439 7.035 1.00 94.81 99 PHE A N 1
ATOM 815 C CA . PHE A 1 99 ? 3.048 -8.585 7.842 1.00 94.81 99 PHE A CA 1
ATOM 816 C C . PHE A 1 99 ? 3.928 -9.760 7.408 1.00 94.81 99 PHE A C 1
ATOM 818 O O . PHE A 1 99 ? 5.102 -9.556 7.105 1.00 94.81 99 PHE A O 1
ATOM 825 N N . ASP A 1 100 ? 3.373 -10.974 7.346 1.00 90.88 100 ASP A N 1
ATOM 826 C CA . ASP A 1 100 ? 4.162 -12.175 7.049 1.00 90.88 100 ASP A CA 1
ATOM 827 C C . ASP A 1 100 ? 4.754 -12.140 5.639 1.00 90.88 100 ASP A C 1
ATOM 829 O O . ASP A 1 100 ? 5.901 -12.547 5.437 1.00 90.88 100 ASP A O 1
ATOM 833 N N . GLN A 1 101 ? 4.002 -11.593 4.680 1.00 89.50 101 GLN A N 1
ATOM 834 C CA . GLN A 1 101 ? 4.468 -11.411 3.310 1.00 89.50 101 GLN A CA 1
ATOM 835 C C . GLN A 1 101 ? 5.606 -10.388 3.253 1.00 89.50 101 GLN A C 1
ATOM 837 O O . GLN A 1 101 ? 6.675 -10.700 2.737 1.00 89.50 101 GLN A O 1
ATOM 842 N N . ILE A 1 102 ? 5.418 -9.193 3.824 1.00 92.81 102 ILE A N 1
ATOM 843 C CA . ILE A 1 102 ? 6.452 -8.147 3.854 1.00 92.81 102 ILE A CA 1
ATOM 844 C C . ILE A 1 102 ? 7.723 -8.676 4.528 1.00 92.81 102 ILE A C 1
ATOM 846 O O . ILE A 1 102 ? 8.814 -8.514 3.986 1.00 92.81 102 ILE A O 1
ATOM 850 N N . ARG A 1 103 ? 7.585 -9.347 5.678 1.00 91.56 103 ARG A N 1
ATOM 851 C CA . ARG A 1 103 ? 8.712 -9.895 6.440 1.00 91.56 103 ARG A CA 1
ATOM 852 C C . ARG A 1 103 ? 9.485 -10.939 5.643 1.00 91.56 103 ARG A C 1
ATOM 854 O O . ARG A 1 103 ? 10.697 -10.809 5.514 1.00 91.56 103 ARG A O 1
ATOM 861 N N . SER A 1 104 ? 8.796 -11.936 5.091 1.00 86.94 104 SER A N 1
ATOM 862 C CA . SER A 1 104 ? 9.446 -13.038 4.367 1.00 86.94 104 SER A CA 1
ATOM 863 C C . SER A 1 104 ? 10.192 -12.536 3.130 1.00 86.94 104 SER A C 1
ATOM 865 O O . SER A 1 104 ? 11.308 -12.966 2.852 1.00 86.94 104 SER A O 1
ATOM 867 N N . ILE A 1 105 ? 9.603 -11.574 2.416 1.00 85.44 105 ILE A N 1
ATOM 868 C CA . ILE A 1 105 ? 10.214 -10.961 1.233 1.00 85.44 105 ILE A CA 1
ATOM 869 C C . ILE A 1 105 ? 11.427 -10.126 1.617 1.00 85.44 105 ILE A C 1
ATOM 871 O O . ILE A 1 105 ? 12.471 -10.218 0.975 1.00 85.44 105 ILE A O 1
ATOM 875 N N . PHE A 1 106 ? 11.306 -9.322 2.670 1.00 86.25 106 PHE A N 1
ATOM 876 C CA . PHE A 1 106 ? 12.410 -8.493 3.123 1.00 86.25 106 PHE A CA 1
ATOM 877 C C . PHE A 1 106 ? 13.587 -9.337 3.639 1.00 86.25 106 PHE A C 1
ATOM 879 O O . PHE A 1 106 ? 14.737 -9.044 3.322 1.00 86.25 106 PHE A O 1
ATOM 886 N N . GLU A 1 107 ? 13.313 -10.429 4.358 1.00 84.62 107 GLU A N 1
ATOM 887 C CA . GLU A 1 107 ? 14.329 -11.407 4.771 1.00 84.62 107 GLU A CA 1
ATOM 888 C C . GLU A 1 107 ? 15.001 -12.075 3.564 1.00 84.62 107 GLU A C 1
ATOM 890 O O . GLU A 1 107 ? 16.227 -12.175 3.527 1.00 84.62 107 GLU A O 1
ATOM 895 N N . PHE A 1 108 ? 14.224 -12.474 2.552 1.00 81.31 108 PHE A N 1
ATOM 896 C CA . PHE A 1 108 ? 14.763 -13.038 1.315 1.00 81.31 108 PHE A CA 1
ATOM 897 C C . PHE A 1 108 ? 15.683 -12.049 0.586 1.00 81.31 108 PHE A C 1
ATOM 899 O O . PHE A 1 108 ? 16.795 -12.408 0.202 1.00 81.31 108 PHE A O 1
ATOM 906 N N . ILE A 1 109 ? 15.254 -10.790 0.453 1.00 80.50 109 ILE A N 1
ATOM 907 C CA . ILE A 1 109 ? 16.063 -9.715 -0.134 1.00 80.50 109 ILE A CA 1
ATOM 908 C C . ILE A 1 109 ? 17.383 -9.545 0.627 1.00 80.50 109 ILE A C 1
ATOM 910 O O . ILE A 1 109 ? 18.429 -9.397 0.004 1.00 80.50 109 ILE A O 1
ATOM 914 N N . TYR A 1 110 ? 17.338 -9.583 1.959 1.00 76.31 110 TYR A N 1
ATOM 915 C CA . TYR A 1 110 ? 18.509 -9.374 2.805 1.00 76.31 110 TYR A CA 1
ATOM 916 C C . TYR A 1 110 ? 19.527 -10.524 2.730 1.00 76.31 110 TYR A C 1
ATOM 918 O O . TYR A 1 110 ? 20.730 -10.290 2.811 1.00 76.31 110 TYR A O 1
ATOM 926 N N . ILE A 1 111 ? 19.057 -11.770 2.610 1.00 73.94 111 ILE A N 1
ATOM 927 C CA . ILE A 1 111 ? 19.914 -12.969 2.601 1.00 73.94 111 ILE A CA 1
ATOM 928 C C . ILE A 1 111 ? 20.436 -13.279 1.192 1.00 73.94 111 ILE A C 1
ATOM 930 O O . ILE A 1 111 ? 21.507 -13.871 1.047 1.00 73.94 111 ILE A O 1
ATOM 934 N N . SER A 1 112 ? 19.705 -12.884 0.149 1.00 67.38 112 SER A N 1
ATOM 935 C CA . SER A 1 112 ? 20.132 -13.077 -1.233 1.00 67.38 112 SER A CA 1
ATOM 936 C C . SER A 1 112 ? 21.378 -12.226 -1.529 1.00 67.38 112 SER A C 1
ATOM 938 O O . SER A 1 112 ? 21.326 -11.004 -1.388 1.00 67.38 112 SER A O 1
ATOM 940 N N . PRO A 1 113 ? 22.502 -12.821 -1.969 1.00 57.16 113 PRO A N 1
ATOM 941 C CA . PRO A 1 113 ? 23.701 -12.066 -2.302 1.00 57.16 113 PRO A CA 1
ATOM 942 C C . PRO A 1 113 ? 23.447 -11.207 -3.550 1.00 57.16 113 PRO A C 1
ATOM 944 O O . PRO A 1 113 ? 23.381 -11.707 -4.672 1.00 57.16 113 PRO A O 1
ATOM 947 N N . PHE A 1 114 ? 23.275 -9.900 -3.352 1.00 59.94 114 PHE A N 1
ATOM 948 C CA . PHE A 1 114 ? 23.146 -8.935 -4.441 1.00 59.94 114 PHE A CA 1
ATOM 949 C C . PHE A 1 114 ? 24.513 -8.387 -4.830 1.00 59.94 114 PHE A C 1
ATOM 951 O O . PHE A 1 114 ? 25.159 -7.692 -4.051 1.00 59.94 114 PHE A O 1
ATOM 958 N N . TYR A 1 115 ? 24.926 -8.667 -6.065 1.00 53.75 115 TYR A N 1
ATOM 959 C CA . TYR A 1 115 ? 26.177 -8.172 -6.648 1.00 53.75 115 TYR A CA 1
ATOM 960 C C . TYR A 1 115 ? 25.949 -7.087 -7.707 1.00 53.75 115 TYR A C 1
ATOM 962 O O . TYR A 1 115 ? 26.744 -6.965 -8.635 1.00 53.75 115 TYR A O 1
ATOM 970 N N . SER A 1 116 ? 24.866 -6.309 -7.598 1.00 65.19 116 SER A N 1
ATOM 971 C CA . SER A 1 116 ? 24.629 -5.199 -8.520 1.00 65.19 116 SER A CA 1
ATOM 972 C C . SER A 1 116 ? 24.642 -3.856 -7.812 1.00 65.19 116 SER A C 1
ATOM 974 O O . SER A 1 116 ? 23.864 -3.611 -6.893 1.00 65.19 116 SER A O 1
ATOM 976 N N . TYR A 1 117 ? 25.524 -2.982 -8.288 1.00 65.81 117 TYR A N 1
ATOM 977 C CA . TYR A 1 117 ? 25.582 -1.571 -7.912 1.00 65.81 117 TYR A CA 1
ATOM 978 C C . TYR A 1 117 ? 24.672 -0.699 -8.793 1.00 65.81 117 TYR A C 1
ATOM 980 O O . TYR A 1 117 ? 24.604 0.510 -8.589 1.00 65.81 117 TYR A O 1
ATOM 988 N N . ARG A 1 118 ? 23.991 -1.304 -9.777 1.00 78.25 118 ARG A N 1
ATOM 989 C CA . ARG A 1 118 ? 23.147 -0.612 -10.752 1.00 78.25 118 ARG A CA 1
ATOM 990 C C . ARG A 1 118 ? 21.733 -0.442 -10.213 1.00 78.25 118 ARG A C 1
ATOM 992 O O . ARG A 1 118 ? 21.041 -1.426 -9.943 1.00 78.25 118 ARG A O 1
ATOM 999 N N . THR A 1 119 ? 21.294 0.808 -10.076 1.00 82.38 119 THR A N 1
ATOM 1000 C CA . THR A 1 119 ? 19.962 1.188 -9.571 1.00 82.38 119 THR A CA 1
ATOM 1001 C C . THR A 1 119 ? 18.876 0.543 -10.423 1.00 82.38 119 THR A C 1
ATOM 1003 O O . THR A 1 119 ? 17.921 -0.022 -9.884 1.00 82.38 119 THR A O 1
ATOM 1006 N N . ALA A 1 120 ? 19.069 0.557 -11.743 1.00 82.81 120 ALA A N 1
ATOM 1007 C CA . ALA A 1 120 ? 18.165 -0.058 -12.700 1.00 82.81 120 ALA A CA 1
ATOM 1008 C C . ALA A 1 120 ? 17.980 -1.570 -12.479 1.00 82.81 120 ALA A C 1
ATOM 1010 O O . ALA A 1 120 ? 16.854 -2.054 -12.514 1.00 82.81 120 ALA A O 1
ATOM 1011 N N . GLU A 1 121 ? 19.042 -2.331 -12.201 1.00 79.94 121 GLU A N 1
ATOM 1012 C CA . GLU A 1 121 ? 18.945 -3.794 -12.041 1.00 79.94 121 GLU A CA 1
ATOM 1013 C C . GLU A 1 121 ? 18.215 -4.200 -10.752 1.00 79.94 121 GLU A C 1
ATOM 1015 O O . GLU A 1 121 ? 17.478 -5.194 -10.724 1.00 79.94 121 GLU A O 1
ATOM 1020 N N . VAL A 1 122 ? 18.390 -3.416 -9.683 1.00 82.38 122 VAL A N 1
ATOM 1021 C CA . VAL A 1 122 ? 17.753 -3.666 -8.380 1.00 82.38 122 VAL A CA 1
ATOM 1022 C C . VAL A 1 122 ? 16.353 -3.054 -8.266 1.00 82.38 122 VAL A C 1
ATOM 1024 O O . VAL A 1 122 ? 15.589 -3.444 -7.379 1.00 82.38 122 VAL A O 1
ATOM 1027 N N . PHE A 1 123 ? 15.974 -2.149 -9.179 1.00 88.56 123 PHE A N 1
ATOM 1028 C CA . PHE A 1 123 ? 14.681 -1.457 -9.184 1.00 88.56 123 PHE A CA 1
ATOM 1029 C C . PHE A 1 123 ? 13.471 -2.394 -9.028 1.00 88.56 123 PHE A C 1
ATOM 1031 O O . PHE A 1 123 ? 12.631 -2.121 -8.161 1.00 88.56 123 PHE A O 1
ATOM 1038 N N . PRO A 1 124 ? 13.351 -3.523 -9.762 1.00 86.94 124 PRO A N 1
ATOM 1039 C CA . PRO A 1 124 ? 12.165 -4.362 -9.631 1.00 86.94 124 PRO A CA 1
ATOM 1040 C C . PRO A 1 124 ? 12.013 -4.974 -8.234 1.00 86.94 124 PRO A C 1
ATOM 1042 O O . PRO A 1 124 ? 10.899 -5.172 -7.758 1.00 86.94 124 PRO A O 1
ATOM 1045 N N . LYS A 1 125 ? 13.127 -5.255 -7.554 1.00 84.94 125 LYS A N 1
ATOM 1046 C CA . LYS A 1 125 ? 13.121 -5.853 -6.215 1.00 84.94 125 LYS A CA 1
ATOM 1047 C C . LYS A 1 125 ? 12.917 -4.813 -5.127 1.00 84.94 125 LYS A C 1
ATOM 1049 O O . LYS A 1 125 ? 12.140 -5.046 -4.210 1.00 84.94 125 LYS A O 1
ATOM 1054 N N . PHE A 1 126 ? 13.615 -3.683 -5.209 1.00 88.12 126 PHE A N 1
ATOM 1055 C CA . PHE A 1 126 ? 13.638 -2.712 -4.115 1.00 88.12 126 PHE A CA 1
ATOM 1056 C C . PHE A 1 126 ? 12.556 -1.644 -4.224 1.00 88.12 126 PHE A C 1
ATOM 1058 O O . PHE A 1 126 ? 12.154 -1.125 -3.191 1.00 88.12 126 PHE A O 1
ATOM 1065 N N . ALA A 1 127 ? 12.069 -1.336 -5.428 1.00 92.75 127 ALA A N 1
ATOM 1066 C CA . ALA A 1 127 ? 11.054 -0.305 -5.633 1.00 92.75 127 ALA A CA 1
ATOM 1067 C C . ALA A 1 127 ? 9.734 -0.854 -6.169 1.00 92.75 127 ALA A C 1
ATOM 1069 O O . ALA A 1 127 ? 8.677 -0.532 -5.632 1.00 92.75 127 ALA A O 1
ATOM 1070 N N . LEU A 1 128 ? 9.768 -1.722 -7.183 1.00 92.75 128 LEU A N 1
ATOM 1071 C CA . LEU A 1 128 ? 8.534 -2.230 -7.785 1.00 92.75 128 LEU A CA 1
ATOM 1072 C C . LEU A 1 128 ? 7.817 -3.249 -6.891 1.00 92.75 128 LEU A C 1
ATOM 1074 O O . LEU A 1 128 ? 6.608 -3.154 -6.708 1.00 92.75 128 LEU A O 1
ATOM 1078 N N . LEU A 1 129 ? 8.535 -4.211 -6.309 1.00 90.75 129 LEU A N 1
ATOM 1079 C CA . LEU A 1 129 ? 7.931 -5.259 -5.482 1.00 90.75 129 LEU A CA 1
ATOM 1080 C C . LEU A 1 129 ? 7.109 -4.718 -4.287 1.00 90.75 129 LEU A C 1
ATOM 1082 O O . LEU A 1 129 ? 5.978 -5.179 -4.127 1.00 90.75 129 LEU A O 1
ATOM 1086 N N . PRO A 1 130 ? 7.571 -3.714 -3.508 1.00 93.88 130 PRO A N 1
ATOM 1087 C CA . PRO A 1 130 ? 6.744 -3.007 -2.526 1.00 93.88 130 PRO A CA 1
ATOM 1088 C C . PRO A 1 130 ? 5.389 -2.539 -3.059 1.00 93.88 130 PRO A C 1
ATOM 1090 O O . PRO A 1 130 ? 4.354 -2.768 -2.433 1.00 93.88 130 PRO A O 1
ATOM 1093 N N . VAL A 1 131 ? 5.391 -1.916 -4.241 1.00 96.88 131 VAL A N 1
ATOM 1094 C CA . VAL A 1 131 ? 4.179 -1.407 -4.892 1.00 96.88 131 VAL A CA 1
ATOM 1095 C C . VAL A 1 131 ? 3.235 -2.560 -5.199 1.00 96.88 131 VAL A C 1
ATOM 1097 O O . VAL A 1 131 ? 2.049 -2.464 -4.901 1.00 96.88 131 VAL A O 1
ATOM 1100 N N . LEU A 1 132 ? 3.748 -3.660 -5.757 1.00 93.88 132 LEU A N 1
ATOM 1101 C CA . LEU A 1 132 ? 2.936 -4.823 -6.121 1.00 93.88 132 LEU A CA 1
ATOM 1102 C C . LEU A 1 132 ? 2.313 -5.489 -4.884 1.00 93.88 132 LEU A C 1
ATOM 1104 O O . LEU A 1 132 ? 1.139 -5.853 -4.925 1.00 93.88 132 LEU A O 1
ATOM 1108 N N . ILE A 1 133 ? 3.052 -5.586 -3.772 1.00 93.31 133 ILE A N 1
ATOM 1109 C CA . ILE A 1 133 ? 2.531 -6.100 -2.494 1.00 93.31 133 ILE A CA 1
ATOM 1110 C C . ILE A 1 133 ? 1.346 -5.251 -2.022 1.00 93.31 133 ILE A C 1
ATOM 1112 O O . ILE A 1 133 ? 0.268 -5.788 -1.761 1.00 93.31 133 ILE A O 1
ATOM 1116 N N . VAL A 1 134 ? 1.510 -3.925 -1.954 1.00 96.62 134 VAL A N 1
ATOM 1117 C CA . VAL A 1 134 ? 0.442 -3.020 -1.494 1.00 96.62 134 VAL A CA 1
ATOM 1118 C C . VAL A 1 134 ? -0.740 -3.024 -2.470 1.00 96.62 134 VAL A C 1
ATOM 1120 O O . VAL A 1 134 ? -1.892 -3.092 -2.034 1.00 96.62 134 VAL A O 1
ATOM 1123 N N . LEU A 1 135 ? -0.475 -3.019 -3.780 1.00 96.06 135 LEU A N 1
ATOM 1124 C CA . LEU A 1 135 ? -1.497 -3.086 -4.828 1.00 96.06 135 LEU A CA 1
ATOM 1125 C C . LEU A 1 135 ? -2.340 -4.357 -4.701 1.00 96.06 135 LEU A C 1
ATOM 1127 O O . LEU A 1 135 ? -3.565 -4.275 -4.737 1.00 96.06 135 LEU A O 1
ATOM 1131 N N . SER A 1 136 ? -1.697 -5.509 -4.487 1.00 93.38 136 SER A N 1
ATOM 1132 C CA . SER A 1 136 ? -2.376 -6.806 -4.385 1.00 93.38 136 SER A CA 1
ATOM 1133 C C . SER A 1 136 ? -3.427 -6.861 -3.274 1.00 93.38 136 SER A C 1
ATOM 1135 O O . SER A 1 136 ? -4.426 -7.569 -3.400 1.00 93.38 136 SER A O 1
ATOM 1137 N N . TYR A 1 137 ? -3.227 -6.085 -2.205 1.00 95.19 137 TYR A N 1
ATOM 1138 C CA . TYR A 1 137 ? -4.125 -6.047 -1.058 1.00 95.19 137 TYR A CA 1
ATOM 1139 C C . TYR A 1 137 ? -5.236 -5.003 -1.196 1.00 95.19 137 TYR A C 1
ATOM 1141 O O . TYR A 1 137 ? -6.383 -5.279 -0.844 1.00 95.19 137 TYR A O 1
ATOM 1149 N N . TYR A 1 138 ? -4.903 -3.798 -1.668 1.00 96.44 138 TYR A N 1
ATOM 1150 C CA . TYR A 1 138 ? -5.855 -2.682 -1.717 1.00 96.44 138 TYR A CA 1
ATOM 1151 C C . TYR A 1 138 ? -6.674 -2.621 -3.004 1.00 96.44 138 TYR A C 1
ATOM 1153 O O . TYR A 1 138 ? -7.785 -2.105 -2.974 1.00 96.44 138 TYR A O 1
ATOM 1161 N N . GLU A 1 139 ? -6.150 -3.136 -4.114 1.00 95.31 139 GLU A N 1
ATOM 1162 C CA . GLU A 1 139 ? -6.760 -3.005 -5.438 1.00 95.31 139 GLU A CA 1
ATOM 1163 C C . GLU A 1 139 ? -6.827 -4.379 -6.139 1.00 95.31 139 GLU A C 1
ATOM 1165 O O . GLU A 1 139 ? -6.191 -4.581 -7.176 1.00 95.31 139 GLU A O 1
ATOM 1170 N N . PRO A 1 140 ? -7.573 -5.365 -5.598 1.00 93.19 140 PRO A N 1
ATOM 1171 C CA . PRO A 1 140 ? -7.527 -6.755 -6.066 1.00 93.19 140 PRO A CA 1
ATOM 1172 C C . PRO A 1 140 ? -7.952 -6.934 -7.533 1.00 93.19 140 PRO A C 1
ATOM 1174 O O . PRO A 1 140 ? -7.396 -7.777 -8.236 1.00 93.19 140 PRO A O 1
ATOM 1177 N N . GLU A 1 141 ? -8.901 -6.132 -8.018 1.00 94.25 141 GLU A N 1
ATOM 1178 C CA . GLU A 1 141 ? -9.335 -6.160 -9.422 1.00 94.25 141 GLU A CA 1
ATOM 1179 C C . GLU A 1 141 ? -8.239 -5.638 -10.359 1.00 94.25 141 GLU A C 1
ATOM 1181 O O . GLU A 1 141 ? -7.909 -6.269 -11.361 1.00 94.25 141 GLU A O 1
ATOM 1186 N N . GLN A 1 142 ? -7.609 -4.518 -10.002 1.00 95.31 142 GLN A N 1
ATOM 1187 C CA . GLN A 1 142 ? -6.503 -3.948 -10.776 1.00 95.31 142 GLN A CA 1
ATOM 1188 C C . GLN A 1 142 ? -5.273 -4.864 -10.722 1.00 95.31 142 GLN A C 1
ATOM 1190 O O . GLN A 1 142 ? -4.582 -5.047 -11.720 1.00 95.31 142 GLN A O 1
ATOM 1195 N N . TRP A 1 143 ? -5.033 -5.507 -9.577 1.00 93.38 143 TRP A N 1
ATOM 1196 C CA . TRP A 1 143 ? -4.001 -6.526 -9.426 1.00 93.38 143 TRP A CA 1
ATOM 1197 C C . TRP A 1 143 ? -4.229 -7.730 -10.346 1.00 93.38 143 TRP A C 1
ATOM 1199 O O . TRP A 1 143 ? -3.279 -8.233 -10.946 1.00 93.38 143 TRP A O 1
ATOM 1209 N N . TYR A 1 144 ? -5.476 -8.178 -10.507 1.00 90.88 144 TYR A N 1
ATOM 1210 C CA . TYR A 1 144 ? -5.806 -9.241 -11.455 1.00 90.88 144 TYR A CA 1
ATOM 1211 C C . TYR A 1 144 ? -5.454 -8.848 -12.898 1.00 90.88 144 TYR A C 1
ATOM 1213 O O . TYR A 1 144 ? -4.821 -9.630 -13.609 1.00 90.88 144 TYR A O 1
ATOM 1221 N N . GLU A 1 145 ? -5.769 -7.618 -13.310 1.00 93.38 145 GLU A N 1
ATOM 1222 C CA . GLU A 1 145 ? -5.418 -7.106 -14.641 1.00 93.38 145 GLU A CA 1
ATOM 1223 C C . GLU A 1 145 ? -3.898 -7.053 -14.875 1.00 93.38 145 GLU A C 1
ATOM 1225 O O . GLU A 1 145 ? -3.434 -7.413 -15.964 1.00 93.38 145 GLU A O 1
ATOM 1230 N N . VAL A 1 146 ? -3.120 -6.691 -13.846 1.00 91.56 146 VAL A N 1
ATOM 1231 C CA . VAL A 1 146 ? -1.646 -6.745 -13.867 1.00 91.56 146 VAL A CA 1
ATOM 1232 C C . VAL A 1 146 ? -1.160 -8.181 -14.047 1.00 91.56 146 VAL A C 1
ATOM 1234 O O . VAL A 1 146 ? -0.368 -8.445 -14.951 1.00 91.56 146 VAL A O 1
ATOM 1237 N N . LYS A 1 147 ? -1.662 -9.129 -13.242 1.00 88.69 147 LYS A N 1
ATOM 1238 C CA . LYS A 1 147 ? -1.273 -10.549 -13.337 1.00 88.69 147 LYS A CA 1
ATOM 1239 C C . LYS A 1 147 ? -1.590 -11.151 -14.705 1.00 88.69 147 LYS A C 1
ATOM 1241 O O . LYS A 1 147 ? -0.825 -11.971 -15.204 1.00 88.69 147 LYS A O 1
ATOM 1246 N N . CYS A 1 148 ? -2.698 -10.742 -15.319 1.00 87.12 148 CYS A N 1
ATOM 1247 C CA . CYS A 1 148 ? -3.087 -11.175 -16.660 1.00 87.12 148 CYS A CA 1
ATOM 1248 C C . CYS A 1 148 ? -2.360 -10.427 -17.790 1.00 87.12 148 CYS A C 1
ATOM 1250 O O . CYS A 1 148 ? -2.622 -10.710 -18.959 1.00 87.12 148 CYS A O 1
ATOM 1252 N N . GLY A 1 149 ? -1.484 -9.467 -17.475 1.00 87.19 149 GLY A N 1
ATOM 1253 C CA . GLY A 1 149 ? -0.747 -8.679 -18.462 1.00 87.19 149 GLY A CA 1
ATOM 1254 C C . GLY A 1 149 ? -1.625 -7.761 -19.321 1.00 87.19 149 GLY A C 1
ATOM 1255 O O . GLY A 1 149 ? -1.219 -7.386 -20.422 1.00 87.19 149 GLY A O 1
ATOM 1256 N N . ARG A 1 150 ? -2.833 -7.422 -18.851 1.00 88.56 150 ARG A N 1
ATOM 1257 C CA . ARG A 1 150 ? -3.819 -6.620 -19.596 1.00 88.56 150 ARG A CA 1
ATOM 1258 C C . ARG A 1 150 ? -3.585 -5.123 -19.434 1.00 88.56 150 ARG A C 1
ATOM 1260 O O . ARG A 1 150 ? -3.647 -4.387 -20.414 1.00 88.56 150 ARG A O 1
ATOM 1267 N N . SER A 1 151 ? -3.294 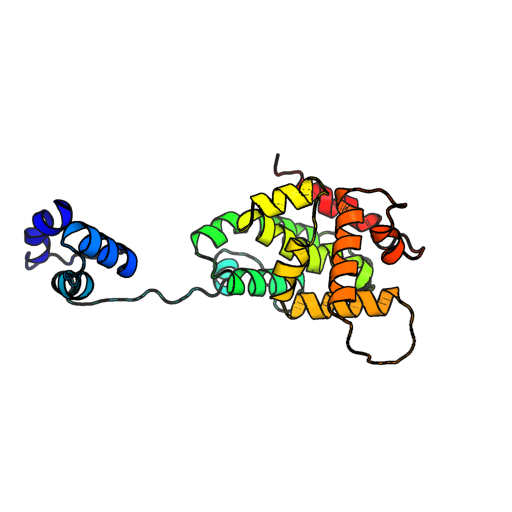-4.678 -18.212 1.00 92.69 151 SER A N 1
ATOM 1268 C CA . SER A 1 151 ? -3.029 -3.274 -17.893 1.00 92.69 151 SER A CA 1
ATOM 1269 C C . SER A 1 151 ? -2.047 -3.151 -16.732 1.00 92.69 151 SER A C 1
ATOM 1271 O O . SER A 1 151 ? -2.128 -3.903 -15.765 1.00 92.69 151 SER A O 1
ATOM 1273 N N . PHE A 1 152 ? -1.140 -2.174 -16.816 1.00 93.88 152 PHE A N 1
ATOM 1274 C CA . PHE A 1 152 ? -0.137 -1.885 -15.782 1.00 93.88 152 PHE A CA 1
ATOM 1275 C C . PHE A 1 152 ? -0.235 -0.459 -15.224 1.00 93.88 152 PHE A C 1
ATOM 1277 O O . PHE A 1 152 ? 0.532 -0.084 -14.338 1.00 93.88 152 PHE A O 1
ATOM 1284 N N . SER A 1 153 ? -1.192 0.344 -15.696 1.00 94.06 153 SER A N 1
ATOM 1285 C CA . SER A 1 153 ? -1.299 1.766 -15.343 1.00 94.06 153 SER A CA 1
ATOM 1286 C C . SER A 1 153 ? -1.520 2.003 -13.843 1.00 94.06 153 SER A C 1
ATOM 1288 O O . SER A 1 153 ? -1.000 2.970 -13.280 1.00 94.06 153 SER A O 1
ATOM 1290 N N . CYS A 1 154 ? -2.231 1.090 -13.172 1.00 96.06 154 CYS A N 1
ATOM 1291 C CA . CYS A 1 154 ? -2.475 1.135 -11.730 1.00 96.06 154 CYS A CA 1
ATOM 1292 C C . CYS A 1 154 ? -1.187 1.031 -10.900 1.00 96.06 154 CYS A C 1
ATOM 1294 O O . CYS A 1 154 ? -1.138 1.563 -9.793 1.00 96.06 154 CYS A O 1
ATOM 1296 N N . VAL A 1 155 ? -0.138 0.394 -11.435 1.00 97.25 155 VAL A N 1
ATOM 1297 C CA . VAL A 1 155 ? 1.139 0.220 -10.738 1.00 97.25 155 VAL A CA 1
ATOM 1298 C C . VAL A 1 155 ? 1.794 1.578 -10.521 1.00 97.25 155 VAL A C 1
ATOM 1300 O O . VAL A 1 155 ? 2.063 1.944 -9.382 1.00 97.25 155 VAL A O 1
ATOM 1303 N N . TYR A 1 156 ? 1.979 2.365 -11.586 1.00 97.69 156 TYR A N 1
ATOM 1304 C CA . TYR A 1 156 ? 2.540 3.711 -11.452 1.00 97.69 156 TYR A CA 1
ATOM 1305 C C . TYR A 1 156 ? 1.604 4.647 -10.679 1.00 97.69 156 TYR A C 1
ATOM 1307 O O . TYR A 1 156 ? 2.086 5.406 -9.849 1.00 97.69 156 TYR A O 1
ATOM 1315 N N . ASN A 1 157 ? 0.284 4.567 -10.897 1.00 97.62 157 ASN A N 1
ATOM 1316 C CA . ASN A 1 157 ? -0.680 5.402 -10.167 1.00 97.62 157 ASN A CA 1
ATOM 1317 C C . ASN A 1 157 ? -0.573 5.222 -8.648 1.00 97.62 157 ASN A C 1
ATOM 1319 O O . ASN A 1 157 ? -0.659 6.197 -7.913 1.00 97.62 157 ASN A O 1
ATOM 1323 N N . LEU A 1 158 ? -0.388 3.986 -8.174 1.00 98.25 158 LEU A N 1
ATOM 1324 C CA . LEU A 1 158 ? -0.135 3.737 -6.759 1.00 98.25 158 LEU A CA 1
ATOM 1325 C C . LEU A 1 158 ? 1.268 4.211 -6.364 1.00 98.25 158 LEU A C 1
ATOM 1327 O O . LEU A 1 158 ? 1.427 4.910 -5.367 1.00 98.25 158 LEU A O 1
ATOM 1331 N N . ALA A 1 159 ? 2.279 3.835 -7.144 1.00 97.75 159 ALA A N 1
ATOM 1332 C CA . ALA A 1 159 ? 3.677 4.069 -6.815 1.00 97.75 159 ALA A CA 1
ATOM 1333 C C . ALA A 1 159 ? 4.066 5.553 -6.762 1.00 97.75 159 ALA A C 1
ATOM 1335 O O . ALA A 1 159 ? 4.941 5.924 -5.986 1.00 97.75 159 ALA A O 1
ATOM 1336 N N . SER A 1 160 ? 3.395 6.416 -7.532 1.00 97.62 160 SER A N 1
ATOM 1337 C CA . SER A 1 160 ? 3.648 7.861 -7.543 1.00 97.62 160 SER A CA 1
ATOM 1338 C C . SER A 1 160 ? 3.333 8.563 -6.221 1.00 97.62 160 SER A C 1
ATOM 1340 O O . SER A 1 160 ? 3.686 9.726 -6.055 1.00 97.62 160 SER A O 1
ATOM 1342 N N . HIS A 1 161 ? 2.687 7.871 -5.279 1.00 98.25 161 HIS A N 1
ATOM 1343 C CA . HIS A 1 161 ? 2.486 8.349 -3.911 1.00 98.25 161 HIS A CA 1
ATOM 1344 C C . HIS A 1 161 ? 3.680 8.082 -2.982 1.00 98.25 161 HIS A C 1
ATOM 1346 O O . HIS A 1 161 ? 3.607 8.418 -1.803 1.00 98.25 161 HIS A O 1
ATOM 1352 N N . SER A 1 162 ? 4.765 7.496 -3.495 1.00 98.19 162 SER A N 1
ATOM 1353 C CA . SER A 1 162 ? 6.022 7.310 -2.777 1.00 98.19 162 SER A CA 1
ATOM 1354 C C . SER A 1 162 ? 7.133 8.146 -3.413 1.00 98.19 162 SER A C 1
ATOM 1356 O O . SER A 1 162 ? 7.507 7.940 -4.570 1.00 98.19 162 SER A O 1
ATOM 1358 N N . GLU A 1 163 ? 7.696 9.078 -2.644 1.00 96.25 163 GLU A N 1
ATOM 1359 C CA . GLU A 1 163 ? 8.828 9.900 -3.085 1.00 96.25 163 GLU A CA 1
ATOM 1360 C C . GLU A 1 163 ? 10.066 9.023 -3.309 1.00 96.25 163 GLU A C 1
ATOM 1362 O O . GLU A 1 163 ? 10.779 9.167 -4.304 1.00 96.25 163 GLU A O 1
ATOM 1367 N N . ARG A 1 164 ? 10.283 8.037 -2.428 1.00 95.88 164 ARG A N 1
ATOM 1368 C CA . ARG A 1 164 ? 11.384 7.074 -2.559 1.00 95.88 164 ARG A CA 1
ATOM 1369 C C . ARG A 1 164 ? 11.273 6.234 -3.823 1.00 95.88 164 ARG A C 1
ATOM 1371 O O . ARG A 1 164 ? 12.291 5.997 -4.475 1.00 95.88 164 ARG A O 1
ATOM 1378 N N . PHE A 1 165 ? 10.061 5.836 -4.204 1.00 97.12 165 PHE A N 1
ATOM 1379 C CA . PHE A 1 165 ? 9.834 5.147 -5.468 1.00 97.12 165 PHE A CA 1
ATOM 1380 C C . PHE A 1 165 ? 10.192 6.034 -6.665 1.00 97.12 165 PHE A C 1
ATOM 1382 O O . PHE A 1 165 ? 10.914 5.579 -7.551 1.00 97.12 165 PHE A O 1
ATOM 1389 N N . ILE A 1 166 ? 9.729 7.290 -6.684 1.00 96.75 166 ILE A N 1
ATOM 1390 C CA . ILE A 1 166 ? 10.015 8.227 -7.781 1.00 96.75 166 ILE A CA 1
ATOM 1391 C C . ILE A 1 166 ? 11.520 8.475 -7.916 1.00 96.75 166 ILE A C 1
ATOM 1393 O O . ILE A 1 166 ? 12.046 8.389 -9.021 1.00 96.75 166 ILE A O 1
ATOM 1397 N N . ASN A 1 167 ? 12.235 8.670 -6.808 1.00 93.75 167 ASN A N 1
ATOM 1398 C CA . ASN A 1 167 ? 13.685 8.870 -6.828 1.00 93.75 167 ASN A CA 1
ATOM 1399 C C . ASN A 1 167 ? 14.439 7.652 -7.395 1.00 93.75 167 ASN A C 1
ATOM 1401 O O . ASN A 1 167 ? 15.356 7.807 -8.209 1.00 93.75 167 ASN A O 1
ATOM 1405 N N . GLN A 1 168 ? 14.037 6.433 -7.010 1.00 92.25 168 GLN A N 1
ATOM 1406 C CA . GLN A 1 168 ? 14.629 5.203 -7.545 1.00 92.25 168 GLN A CA 1
ATOM 1407 C C . GLN A 1 168 ? 14.289 5.008 -9.030 1.00 92.25 168 GLN A C 1
ATOM 1409 O O . GLN A 1 168 ? 15.135 4.565 -9.809 1.00 92.25 168 GLN A O 1
ATOM 1414 N N . LEU A 1 169 ? 13.056 5.332 -9.427 1.00 93.62 169 LEU A N 1
ATOM 1415 C CA . LEU A 1 169 ? 12.599 5.269 -10.812 1.00 93.62 169 LEU A CA 1
ATOM 1416 C C . LEU A 1 169 ? 13.403 6.219 -11.697 1.00 93.62 169 LEU A C 1
ATOM 1418 O O . LEU A 1 169 ? 13.930 5.800 -12.724 1.00 93.62 169 LEU A O 1
ATOM 1422 N N . ASP A 1 170 ? 13.539 7.469 -11.273 1.00 92.75 170 ASP A N 1
ATOM 1423 C CA . ASP A 1 170 ? 14.263 8.498 -12.010 1.00 92.75 170 ASP A CA 1
ATOM 1424 C C . ASP A 1 170 ? 15.735 8.121 -12.174 1.00 92.75 170 ASP A C 1
ATOM 1426 O O . ASP A 1 170 ? 16.262 8.149 -13.285 1.00 92.75 170 ASP A O 1
ATOM 1430 N N . SER A 1 171 ? 16.365 7.647 -11.096 1.00 89.62 171 SER A N 1
ATOM 1431 C CA . SER A 1 171 ? 17.744 7.152 -11.131 1.00 89.62 171 SER A CA 1
ATOM 1432 C C . SER A 1 171 ? 17.902 5.961 -12.089 1.00 89.62 171 SER A C 1
ATOM 1434 O O . SER A 1 171 ? 18.872 5.901 -12.840 1.00 89.62 171 SER A O 1
ATOM 1436 N N . SER A 1 172 ? 16.921 5.052 -12.140 1.00 88.81 172 SER A N 1
ATOM 1437 C CA . SER A 1 172 ? 16.925 3.904 -13.062 1.00 88.81 172 SER A CA 1
ATOM 1438 C C . SER A 1 172 ? 16.769 4.332 -14.525 1.00 88.81 172 SER A C 1
ATOM 1440 O O . SER A 1 172 ? 17.426 3.783 -15.409 1.00 88.81 172 SER A O 1
ATOM 1442 N N . ILE A 1 173 ? 15.911 5.321 -14.791 1.00 88.50 173 ILE A N 1
ATOM 1443 C CA . ILE A 1 173 ? 15.695 5.879 -16.133 1.00 88.50 173 ILE A CA 1
ATOM 1444 C C . ILE A 1 173 ? 16.954 6.597 -16.629 1.00 88.50 173 ILE A C 1
ATOM 1446 O O . ILE A 1 173 ? 17.323 6.431 -17.793 1.00 88.50 173 ILE A O 1
ATOM 1450 N N . ILE A 1 174 ? 17.601 7.391 -15.771 1.00 86.69 174 ILE A N 1
ATOM 1451 C CA . ILE A 1 174 ? 18.847 8.100 -16.099 1.00 86.69 174 ILE A CA 1
ATOM 1452 C C . ILE A 1 174 ? 19.944 7.091 -16.426 1.00 86.69 174 ILE A C 1
ATOM 1454 O O . ILE A 1 174 ? 20.584 7.195 -17.470 1.00 86.69 174 ILE A O 1
ATOM 1458 N N . GLU A 1 175 ? 20.111 6.084 -15.570 1.00 85.00 175 GLU A N 1
ATOM 1459 C CA . GLU A 1 175 ? 21.132 5.054 -15.735 1.00 85.00 175 GLU A CA 1
ATOM 1460 C C . GLU A 1 175 ? 20.972 4.272 -17.050 1.00 85.00 175 GLU A C 1
ATOM 1462 O O . GLU A 1 175 ? 21.949 4.069 -17.764 1.00 85.00 175 GLU A O 1
ATOM 1467 N N . ILE A 1 176 ? 19.744 3.883 -17.416 1.00 81.25 176 ILE A N 1
ATOM 1468 C CA . ILE A 1 176 ? 19.472 3.114 -18.647 1.00 81.25 176 ILE A CA 1
ATOM 1469 C C . ILE A 1 176 ? 19.667 3.935 -19.924 1.00 81.25 176 ILE A C 1
ATOM 1471 O O . ILE A 1 176 ? 19.953 3.377 -20.985 1.00 81.25 176 ILE A O 1
ATOM 1475 N N . ASN A 1 177 ? 19.463 5.249 -19.866 1.00 80.00 177 ASN A N 1
ATOM 1476 C CA . ASN A 1 177 ? 19.540 6.084 -21.059 1.00 80.00 177 ASN A CA 1
ATOM 1477 C C . ASN A 1 177 ? 20.961 6.535 -21.416 1.00 80.00 177 ASN A C 1
ATOM 1479 O O . ASN A 1 177 ? 21.107 7.145 -22.472 1.00 80.00 177 ASN A O 1
ATOM 1483 N N . GLU A 1 178 ? 21.974 6.219 -20.595 1.00 70.50 178 GLU A N 1
ATOM 1484 C CA . GLU A 1 178 ? 23.403 6.528 -20.821 1.00 70.50 178 GLU A CA 1
ATOM 1485 C C . GLU A 1 178 ? 23.675 7.982 -21.276 1.00 70.50 178 GLU A C 1
ATOM 1487 O O . GLU A 1 178 ? 24.692 8.281 -21.900 1.00 70.50 178 GLU A O 1
ATOM 1492 N N . SER A 1 179 ? 22.763 8.917 -20.994 1.00 58.81 179 SER A N 1
ATOM 1493 C CA . SER A 1 179 ? 22.810 10.269 -21.539 1.00 58.81 179 SER A CA 1
ATOM 1494 C C . SER A 1 179 ? 23.439 11.234 -20.544 1.00 58.81 179 SER A C 1
ATOM 1496 O O . SER A 1 179 ? 22.922 11.475 -19.453 1.00 58.81 179 SER A O 1
ATOM 1498 N N . THR A 1 180 ? 24.562 11.787 -20.986 1.00 45.59 180 THR A N 1
ATOM 1499 C CA . THR A 1 180 ? 25.284 12.943 -20.463 1.00 45.59 180 THR A CA 1
ATOM 1500 C C . THR A 1 180 ? 24.311 14.075 -20.134 1.00 45.59 180 THR A C 1
ATOM 1502 O O . THR A 1 180 ? 23.579 14.522 -21.009 1.00 45.59 180 THR A O 1
ATOM 1505 N N . SER A 1 181 ? 24.320 14.515 -18.873 1.00 48.53 181 SER A N 1
ATOM 1506 C CA . SER A 1 181 ? 24.051 15.894 -18.446 1.00 48.53 181 SER A CA 1
ATOM 1507 C C . SER A 1 181 ? 23.089 16.705 -19.326 1.00 48.53 181 SER A C 1
ATOM 1509 O O . SER A 1 181 ? 23.517 17.538 -20.118 1.00 48.53 181 SER A O 1
ATOM 1511 N N . ASP A 1 182 ? 21.798 16.504 -19.106 1.00 48.22 182 ASP A N 1
ATOM 1512 C CA . ASP A 1 182 ? 20.883 17.618 -18.883 1.00 48.22 182 ASP A CA 1
ATOM 1513 C C . ASP A 1 182 ? 19.891 17.141 -17.822 1.00 48.22 182 ASP A C 1
ATOM 1515 O O . ASP A 1 182 ? 19.192 16.145 -18.022 1.00 48.22 182 ASP A O 1
ATOM 1519 N N . GLU A 1 183 ? 19.842 17.827 -16.677 1.00 52.47 183 GLU A N 1
ATOM 1520 C CA . GLU A 1 183 ? 18.820 17.672 -15.628 1.00 52.47 183 GLU A CA 1
ATOM 1521 C C . GLU A 1 183 ? 17.437 18.117 -16.152 1.00 52.47 183 GLU A C 1
ATOM 1523 O O . GLU A 1 183 ? 16.723 18.913 -15.542 1.00 52.47 183 GLU A O 1
ATOM 1528 N N . SER A 1 184 ? 17.038 17.647 -17.333 1.00 57.81 184 SER A N 1
ATOM 1529 C CA . SER A 1 184 ? 15.675 17.806 -17.800 1.00 57.81 184 SER A CA 1
ATOM 1530 C C . SER A 1 184 ? 14.776 16.963 -16.898 1.00 57.81 184 SER A C 1
ATOM 1532 O O . SER A 1 184 ? 15.004 15.768 -16.694 1.00 57.81 184 SER A O 1
ATOM 1534 N N . LEU A 1 185 ? 13.767 17.608 -16.311 1.00 71.06 185 LEU A N 1
ATOM 1535 C CA . LEU A 1 185 ? 12.756 16.951 -15.489 1.00 71.06 185 LEU A CA 1
ATOM 1536 C C . LEU A 1 185 ? 12.184 15.749 -16.252 1.00 71.06 185 LEU A C 1
ATOM 1538 O O . LEU A 1 185 ? 11.562 15.911 -17.306 1.00 71.06 185 LEU A O 1
ATOM 1542 N N . ILE A 1 186 ? 12.381 14.541 -15.715 1.00 83.81 186 ILE A N 1
ATOM 1543 C CA . ILE A 1 186 ? 11.847 13.315 -16.312 1.00 83.81 186 ILE A CA 1
ATOM 1544 C C . ILE A 1 186 ? 10.324 13.434 -16.364 1.00 83.81 186 ILE A C 1
ATOM 1546 O O . ILE A 1 186 ? 9.651 13.614 -15.346 1.00 83.81 186 ILE A O 1
ATOM 1550 N N . SER A 1 187 ? 9.771 13.348 -17.575 1.00 89.56 187 SER A N 1
ATOM 1551 C CA . SER A 1 187 ? 8.334 13.522 -17.778 1.00 89.56 187 SER A CA 1
ATOM 1552 C C . SER A 1 187 ? 7.530 12.391 -17.129 1.00 89.56 187 SER A C 1
ATOM 1554 O O . SER A 1 187 ? 7.954 11.233 -17.107 1.00 89.56 187 SER A O 1
ATOM 1556 N N . GLU A 1 188 ? 6.312 12.695 -16.674 1.00 91.56 188 GLU A N 1
ATOM 1557 C CA . GLU A 1 188 ? 5.395 11.682 -16.134 1.00 91.56 188 GLU A CA 1
ATOM 1558 C C . GLU A 1 188 ? 5.101 10.572 -17.157 1.00 91.56 188 GLU A C 1
ATOM 1560 O O . GLU A 1 188 ? 5.008 9.396 -16.807 1.00 91.56 188 GLU A O 1
ATOM 1565 N N . LYS A 1 189 ? 5.031 10.930 -18.446 1.00 91.25 189 LYS A N 1
ATOM 1566 C CA . LYS A 1 189 ? 4.866 9.971 -19.543 1.00 91.25 189 LYS A CA 1
ATOM 1567 C C . LYS A 1 189 ? 6.036 8.984 -19.609 1.00 91.25 189 LYS A C 1
ATOM 1569 O O . LYS A 1 189 ? 5.802 7.792 -19.786 1.00 91.25 189 LYS A O 1
ATOM 1574 N N . SER A 1 190 ? 7.270 9.463 -19.436 1.00 89.88 190 SER A N 1
ATOM 1575 C CA . SER A 1 190 ? 8.473 8.619 -19.418 1.00 89.88 190 SER A CA 1
ATOM 1576 C C . SER A 1 190 ? 8.475 7.673 -18.218 1.00 89.88 1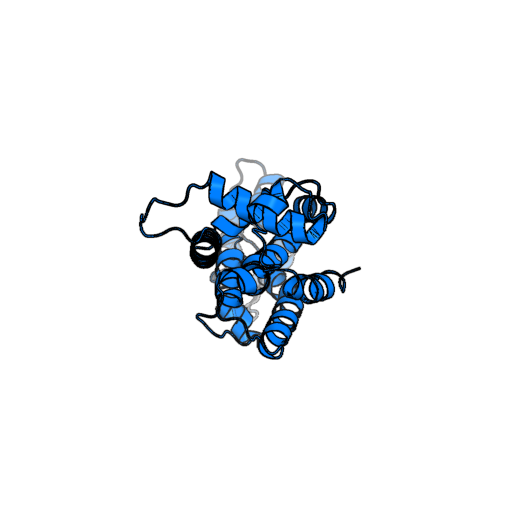90 SER A C 1
ATOM 1578 O O . SER A 1 190 ? 8.726 6.482 -18.378 1.00 89.88 190 SER A O 1
ATOM 1580 N N . ARG A 1 191 ? 8.123 8.182 -17.030 1.00 93.50 191 ARG A N 1
ATOM 1581 C CA . ARG A 1 191 ? 8.009 7.382 -15.800 1.00 93.50 191 ARG A CA 1
ATOM 1582 C C . ARG A 1 191 ? 6.980 6.260 -15.933 1.00 93.50 191 ARG A C 1
ATOM 1584 O O . ARG A 1 191 ? 7.282 5.107 -15.632 1.00 93.50 191 ARG A O 1
ATOM 1591 N N . ARG A 1 192 ? 5.788 6.585 -16.446 1.00 94.94 192 ARG A N 1
ATOM 1592 C CA . ARG A 1 192 ? 4.723 5.611 -16.730 1.00 94.94 192 ARG A CA 1
ATOM 1593 C C . ARG A 1 192 ? 5.199 4.543 -17.706 1.00 94.94 192 ARG A C 1
ATOM 1595 O O . ARG A 1 192 ? 5.122 3.364 -17.383 1.00 94.94 192 ARG A O 1
ATOM 1602 N N . ALA A 1 193 ? 5.748 4.953 -18.850 1.00 90.81 193 ALA A N 1
ATOM 1603 C CA . ALA A 1 193 ? 6.231 4.029 -19.873 1.00 90.81 193 ALA A CA 1
ATOM 1604 C C . ALA A 1 193 ? 7.315 3.081 -19.337 1.00 90.81 193 ALA A C 1
ATOM 1606 O O . ALA A 1 193 ? 7.301 1.895 -19.653 1.00 90.81 193 ALA A O 1
ATOM 1607 N N . PHE A 1 194 ? 8.214 3.581 -18.485 1.00 91.38 194 PHE A N 1
ATOM 1608 C CA . PHE A 1 194 ? 9.236 2.754 -17.853 1.00 91.38 194 PHE A CA 1
ATOM 1609 C C . PHE A 1 194 ? 8.626 1.679 -16.948 1.00 91.38 194 PHE A C 1
ATOM 1611 O O . PHE A 1 194 ? 8.930 0.498 -17.101 1.00 91.38 194 PHE A O 1
ATOM 1618 N N . VAL A 1 195 ? 7.732 2.066 -16.031 1.00 93.25 195 VAL A N 1
ATOM 1619 C CA . VAL A 1 195 ? 7.071 1.113 -15.123 1.00 93.25 195 VAL A CA 1
ATOM 1620 C C . VAL A 1 195 ? 6.255 0.086 -15.907 1.00 93.25 195 VAL A C 1
ATOM 1622 O O . VAL A 1 195 ? 6.352 -1.106 -15.628 1.00 93.25 195 VAL A O 1
ATOM 1625 N N . GLU A 1 196 ? 5.507 0.518 -16.924 1.00 92.19 196 GLU A N 1
ATOM 1626 C CA . GLU A 1 196 ? 4.754 -0.389 -17.794 1.00 92.19 196 GLU A CA 1
ATOM 1627 C C . GLU A 1 196 ? 5.667 -1.353 -18.558 1.00 92.19 196 GLU A C 1
ATOM 1629 O O . GLU A 1 196 ? 5.336 -2.531 -18.669 1.00 92.19 196 GLU A O 1
ATOM 1634 N N . GLY A 1 197 ? 6.819 -0.885 -19.046 1.00 88.56 197 GLY A N 1
ATOM 1635 C CA . GLY A 1 197 ? 7.818 -1.718 -19.712 1.00 88.56 197 GLY A CA 1
ATOM 1636 C C . GLY A 1 197 ? 8.405 -2.779 -18.785 1.00 88.56 197 GLY A C 1
ATOM 1637 O O . GLY A 1 197 ? 8.458 -3.953 -19.152 1.00 88.56 197 GLY A O 1
ATOM 1638 N N . VAL A 1 198 ? 8.776 -2.400 -17.556 1.00 87.81 198 VAL A N 1
ATOM 1639 C CA . VAL A 1 198 ? 9.276 -3.349 -16.546 1.00 87.81 198 VAL A CA 1
ATOM 1640 C C . VAL A 1 198 ? 8.186 -4.357 -16.170 1.00 87.81 198 VAL A C 1
ATOM 1642 O O . VAL A 1 198 ? 8.450 -5.557 -16.138 1.00 87.81 198 VAL A O 1
ATOM 1645 N N . CYS A 1 199 ? 6.944 -3.917 -15.944 1.00 88.50 199 CYS A N 1
ATOM 1646 C CA . CYS A 1 199 ? 5.827 -4.818 -15.654 1.00 88.50 199 CYS A CA 1
ATOM 1647 C C . CYS A 1 199 ? 5.497 -5.754 -16.825 1.00 88.50 199 CYS A C 1
ATOM 1649 O O . CYS A 1 199 ? 5.266 -6.938 -16.595 1.00 88.50 199 CYS A O 1
ATOM 1651 N N . ALA A 1 200 ? 5.507 -5.263 -18.067 1.00 87.44 200 ALA A N 1
ATOM 1652 C CA . ALA A 1 200 ? 5.312 -6.087 -19.257 1.00 87.44 200 ALA A CA 1
ATOM 1653 C C . ALA A 1 200 ? 6.408 -7.148 -19.370 1.00 87.44 200 ALA A C 1
ATOM 1655 O O . ALA A 1 200 ? 6.119 -8.319 -19.620 1.00 87.44 200 ALA A O 1
ATOM 1656 N N . LEU A 1 201 ? 7.658 -6.762 -19.113 1.00 82.94 201 LEU A N 1
ATOM 1657 C CA . LEU A 1 201 ? 8.775 -7.691 -19.125 1.00 82.94 201 LEU A CA 1
ATOM 1658 C C . LEU A 1 201 ? 8.615 -8.770 -18.040 1.00 82.94 201 LEU A C 1
ATOM 1660 O O . LEU A 1 201 ? 8.874 -9.934 -18.333 1.00 82.94 201 LEU A O 1
ATOM 1664 N N . ILE A 1 202 ? 8.121 -8.412 -16.843 1.00 81.38 202 ILE A N 1
ATOM 1665 C CA . ILE A 1 202 ? 7.759 -9.379 -15.793 1.00 81.38 202 ILE A CA 1
ATOM 1666 C C . ILE A 1 202 ? 6.625 -10.270 -16.304 1.00 81.38 202 ILE A C 1
ATOM 1668 O O . ILE A 1 202 ? 6.863 -11.420 -16.638 1.00 81.38 202 ILE A O 1
ATOM 1672 N N . TYR A 1 203 ? 5.400 -9.762 -16.415 1.00 82.31 203 TYR A N 1
ATOM 1673 C CA . TYR A 1 203 ? 4.196 -10.594 -16.523 1.00 82.31 203 TYR A CA 1
ATOM 1674 C C . TYR A 1 203 ? 3.926 -11.185 -17.911 1.00 82.31 203 TYR A C 1
ATOM 1676 O O . TYR A 1 203 ? 3.189 -12.164 -18.013 1.00 82.31 203 TYR A O 1
ATOM 1684 N N . ILE A 1 204 ? 4.494 -10.616 -18.977 1.00 82.75 204 ILE A N 1
ATOM 1685 C CA . ILE A 1 204 ? 4.272 -11.084 -20.355 1.00 82.75 204 ILE A CA 1
ATOM 1686 C C . ILE A 1 204 ? 5.486 -11.865 -20.867 1.00 82.75 204 ILE A C 1
ATOM 1688 O O . ILE A 1 204 ? 5.318 -12.811 -21.638 1.00 82.75 204 ILE A O 1
ATOM 1692 N N . GLY A 1 205 ? 6.705 -11.485 -20.465 1.00 72.44 205 GLY A N 1
ATOM 1693 C CA . GLY A 1 205 ? 7.941 -12.201 -20.809 1.00 72.44 205 GLY A CA 1
ATOM 1694 C C . GLY A 1 205 ? 8.311 -12.189 -22.299 1.00 72.44 205 GLY A C 1
ATOM 1695 O O . GLY A 1 205 ? 9.212 -12.914 -22.720 1.00 72.44 205 GLY A O 1
ATOM 1696 N N . LYS A 1 206 ? 7.628 -11.385 -23.125 1.00 73.00 206 LYS A N 1
ATOM 1697 C CA . LYS A 1 206 ? 7.926 -11.242 -24.556 1.00 73.00 206 LYS A CA 1
ATOM 1698 C C . LYS A 1 206 ? 8.938 -10.121 -24.758 1.00 73.00 206 LYS A C 1
ATOM 1700 O O . LYS A 1 206 ? 8.584 -8.951 -24.677 1.00 73.00 206 LYS A O 1
ATOM 1705 N N . LEU A 1 207 ? 10.181 -10.489 -25.065 1.00 69.12 207 LEU A N 1
ATOM 1706 C CA . LEU A 1 207 ? 11.264 -9.528 -25.317 1.00 69.12 207 LEU A CA 1
ATOM 1707 C C . LEU A 1 207 ? 10.984 -8.598 -26.509 1.00 69.12 207 LEU A C 1
ATOM 1709 O O . LEU A 1 207 ? 11.437 -7.462 -26.490 1.00 69.12 207 LEU A O 1
ATOM 1713 N N . ASN A 1 208 ? 10.192 -9.055 -27.485 1.00 70.75 208 ASN A N 1
ATOM 1714 C CA . ASN A 1 208 ? 9.800 -8.288 -28.676 1.00 70.75 208 ASN A CA 1
ATOM 1715 C C . ASN A 1 208 ? 8.550 -7.409 -28.443 1.00 70.75 208 ASN A C 1
ATOM 1717 O O . ASN A 1 208 ? 7.929 -6.944 -29.398 1.00 70.75 208 ASN A O 1
ATOM 1721 N N . ASP A 1 209 ? 8.078 -7.268 -27.200 1.00 77.31 209 ASP A N 1
ATOM 1722 C CA . ASP A 1 209 ? 7.011 -6.317 -26.885 1.00 77.31 209 ASP A CA 1
ATOM 1723 C C . ASP A 1 209 ? 7.589 -4.889 -26.966 1.00 77.31 209 ASP A C 1
ATOM 1725 O O . ASP A 1 209 ? 8.588 -4.614 -26.297 1.00 77.31 209 ASP A O 1
ATOM 1729 N N . PRO A 1 210 ? 6.982 -3.955 -27.725 1.00 77.50 210 PRO A N 1
ATOM 1730 C CA . PRO A 1 210 ? 7.504 -2.592 -27.871 1.00 77.50 210 PRO A CA 1
ATOM 1731 C C . PRO A 1 210 ? 7.713 -1.856 -26.539 1.00 77.50 210 PRO A C 1
ATOM 1733 O O . PRO A 1 210 ? 8.587 -0.997 -26.426 1.00 77.50 210 PRO A O 1
ATOM 1736 N N . ARG A 1 211 ? 6.928 -2.196 -25.504 1.00 79.00 211 ARG A N 1
ATOM 1737 C CA . ARG A 1 211 ? 7.081 -1.635 -24.151 1.00 79.00 211 ARG A CA 1
ATOM 1738 C C . ARG A 1 211 ? 8.345 -2.149 -23.465 1.00 79.00 211 ARG A C 1
ATOM 1740 O O . ARG A 1 211 ? 8.948 -1.434 -22.672 1.00 79.00 211 ARG A O 1
ATOM 1747 N N . VAL A 1 212 ? 8.734 -3.384 -23.768 1.00 77.94 212 VAL A N 1
ATOM 1748 C CA . VAL A 1 212 ? 9.903 -4.069 -23.210 1.00 77.94 212 VAL A CA 1
ATOM 1749 C C . VAL A 1 212 ? 11.182 -3.631 -23.917 1.00 77.94 212 VAL A C 1
ATOM 1751 O O . VAL A 1 212 ? 12.177 -3.362 -23.248 1.00 77.94 212 VAL A O 1
ATOM 1754 N N . GLU A 1 213 ? 11.155 -3.486 -25.243 1.00 74.19 213 GLU A N 1
ATOM 1755 C CA . GLU A 1 213 ? 12.298 -2.987 -26.025 1.00 74.19 213 GLU A CA 1
ATOM 1756 C C . GLU A 1 213 ? 12.769 -1.608 -25.541 1.00 74.19 213 GLU A C 1
ATOM 1758 O O . GLU A 1 213 ? 13.970 -1.350 -25.454 1.00 74.19 213 GLU A O 1
ATOM 1763 N N . ALA A 1 214 ? 11.830 -0.742 -25.144 1.00 69.25 214 ALA A N 1
ATOM 1764 C CA . ALA A 1 214 ? 12.131 0.593 -24.635 1.00 69.25 214 ALA A CA 1
ATOM 1765 C C . ALA A 1 214 ? 12.932 0.592 -23.317 1.00 69.25 214 ALA A C 1
ATOM 1767 O O . ALA A 1 214 ? 13.710 1.518 -23.080 1.00 69.25 214 ALA A O 1
ATOM 1768 N N . VAL A 1 215 ? 12.756 -0.430 -22.468 1.00 74.19 215 VAL A N 1
ATOM 1769 C CA . VAL A 1 215 ? 13.409 -0.534 -21.147 1.00 74.19 215 VAL A CA 1
ATOM 1770 C C . VAL A 1 215 ? 14.575 -1.524 -21.118 1.00 74.19 215 VAL A C 1
ATOM 1772 O O . VAL A 1 215 ? 15.425 -1.443 -20.237 1.00 74.19 215 VAL A O 1
ATOM 1775 N N . ASN A 1 216 ? 14.649 -2.449 -22.076 1.00 70.50 216 ASN A N 1
ATOM 1776 C CA . ASN A 1 216 ? 15.661 -3.501 -22.139 1.00 70.50 216 ASN A CA 1
ATOM 1777 C C . ASN A 1 216 ? 16.670 -3.237 -23.270 1.00 70.50 216 ASN A C 1
ATOM 1779 O O . ASN A 1 216 ? 16.849 -4.069 -24.160 1.00 70.50 216 ASN A O 1
ATOM 1783 N N . LYS A 1 217 ? 17.333 -2.070 -23.239 1.00 64.62 217 LYS A N 1
ATOM 1784 C CA . LYS A 1 217 ? 18.376 -1.663 -24.201 1.00 64.62 217 LYS A CA 1
ATOM 1785 C C . LYS A 1 217 ? 19.646 -2.528 -24.072 1.00 64.62 217 LYS A C 1
ATOM 1787 O O . LYS A 1 217 ? 20.664 -2.106 -23.540 1.00 64.62 217 LYS A O 1
ATOM 1792 N N . GLY A 1 218 ? 19.576 -3.778 -24.526 1.00 51.69 218 GLY A N 1
ATOM 1793 C CA . GLY A 1 218 ? 20.730 -4.632 -24.838 1.00 51.69 218 GLY A CA 1
ATOM 1794 C C . GLY A 1 218 ? 21.499 -5.279 -23.676 1.00 51.69 218 GLY A C 1
ATOM 1795 O O . GLY A 1 218 ? 22.360 -6.107 -23.949 1.00 51.69 218 GLY A O 1
ATOM 1796 N N . SER A 1 219 ? 21.199 -4.978 -22.406 1.00 51.00 219 SER A N 1
ATOM 1797 C CA . SER A 1 219 ? 22.030 -5.430 -21.267 1.00 51.00 219 SER A CA 1
ATOM 1798 C C . SER A 1 219 ? 21.443 -6.547 -20.383 1.00 51.00 219 SER A C 1
ATOM 1800 O O . SER A 1 219 ? 22.014 -6.832 -19.337 1.00 51.00 219 SER A O 1
ATOM 1802 N N . PHE A 1 220 ? 20.332 -7.203 -20.753 1.00 52.12 220 PHE A N 1
ATOM 1803 C CA . PHE A 1 220 ? 19.681 -8.235 -19.911 1.00 52.12 220 PHE A CA 1
ATOM 1804 C C . PHE A 1 220 ? 19.456 -7.787 -18.445 1.00 52.12 220 PHE A C 1
ATOM 1806 O O . PHE A 1 220 ? 19.446 -8.617 -17.536 1.00 52.12 220 PHE A O 1
ATOM 1813 N N . LEU A 1 221 ? 19.248 -6.481 -18.212 1.00 57.91 221 LEU A N 1
ATOM 1814 C CA . LEU A 1 221 ? 19.300 -5.830 -16.886 1.00 57.91 221 LEU A CA 1
ATOM 1815 C C . LEU A 1 221 ? 18.391 -6.479 -15.840 1.00 57.91 221 LEU A C 1
ATOM 1817 O O . LEU A 1 221 ? 18.669 -6.448 -14.646 1.00 57.91 221 LEU A O 1
ATOM 1821 N N . PHE A 1 222 ? 17.297 -7.083 -16.291 1.00 57.91 222 PHE A N 1
ATOM 1822 C CA . PHE A 1 222 ? 16.287 -7.648 -15.412 1.00 57.91 222 PHE A CA 1
ATOM 1823 C C . PHE A 1 222 ? 16.278 -9.184 -15.401 1.00 57.91 222 PHE A C 1
ATOM 1825 O O . PHE A 1 222 ? 15.571 -9.767 -14.585 1.00 57.91 222 PHE A O 1
ATOM 1832 N N . ALA A 1 223 ? 17.055 -9.854 -16.268 1.00 50.03 223 ALA A N 1
ATOM 1833 C CA . ALA A 1 223 ? 16.980 -11.303 -16.513 1.00 50.03 223 ALA A CA 1
ATOM 1834 C C . ALA A 1 223 ? 17.136 -12.148 -15.230 1.00 50.03 223 ALA A C 1
ATOM 1836 O O . ALA A 1 223 ? 16.394 -13.108 -15.025 1.00 50.03 223 ALA A O 1
ATOM 1837 N N . ASN A 1 224 ? 18.033 -11.735 -14.328 1.00 50.41 224 ASN A N 1
ATOM 1838 C CA . ASN A 1 224 ? 18.275 -12.397 -13.038 1.00 50.41 224 ASN A CA 1
ATOM 1839 C C . ASN A 1 224 ? 17.278 -11.978 -11.941 1.00 50.41 224 ASN A C 1
ATOM 1841 O O . ASN A 1 224 ? 17.158 -12.630 -10.908 1.00 50.41 224 ASN A O 1
ATOM 1845 N N . THR A 1 225 ? 16.544 -10.889 -12.153 1.00 53.22 225 THR A N 1
ATOM 1846 C CA . THR A 1 225 ? 15.578 -10.322 -11.206 1.00 53.22 225 THR A CA 1
ATOM 1847 C C . THR A 1 225 ? 14.219 -11.027 -11.303 1.00 53.22 225 THR A C 1
ATOM 1849 O O . THR A 1 225 ? 13.482 -11.074 -10.316 1.00 53.22 225 THR A O 1
ATOM 1852 N N . PHE A 1 226 ? 13.906 -11.628 -12.461 1.00 54.50 226 PHE A N 1
ATOM 1853 C CA . PHE A 1 226 ? 12.629 -12.301 -12.724 1.00 54.50 226 PHE A CA 1
ATOM 1854 C C . PHE A 1 226 ? 12.397 -13.537 -11.875 1.00 54.50 226 PHE A C 1
ATOM 1856 O O . PHE A 1 226 ? 11.319 -13.649 -11.303 1.00 54.50 226 PHE A O 1
ATOM 1863 N N . ALA A 1 227 ? 13.370 -14.447 -11.779 1.00 51.94 227 ALA A N 1
ATOM 1864 C CA . ALA A 1 227 ? 13.184 -15.707 -11.059 1.00 51.94 227 ALA A CA 1
ATOM 1865 C C . ALA A 1 227 ? 12.747 -15.458 -9.607 1.00 51.94 227 ALA A C 1
ATOM 1867 O O . ALA A 1 227 ? 11.786 -16.066 -9.149 1.00 51.94 227 ALA A O 1
ATOM 1868 N N . ASP A 1 228 ? 13.364 -14.480 -8.946 1.00 52.41 228 ASP A N 1
ATOM 1869 C CA . ASP A 1 228 ? 13.119 -14.146 -7.544 1.00 52.41 228 ASP A CA 1
ATOM 1870 C C . ASP A 1 228 ? 11.782 -13.430 -7.311 1.00 52.41 228 ASP A C 1
ATOM 1872 O O . ASP A 1 228 ? 11.046 -13.771 -6.385 1.00 52.41 228 ASP A O 1
ATOM 1876 N N . VAL A 1 229 ? 11.431 -12.455 -8.160 1.00 55.56 229 VAL A N 1
ATOM 1877 C CA . VAL A 1 229 ? 10.148 -11.731 -8.068 1.00 55.56 229 VAL A CA 1
ATOM 1878 C C . VAL A 1 229 ? 8.978 -12.670 -8.383 1.00 55.56 229 VAL A C 1
ATOM 1880 O O . VAL A 1 229 ? 7.960 -12.648 -7.690 1.00 55.56 229 VAL A O 1
ATOM 1883 N N . PHE A 1 230 ? 9.140 -13.543 -9.383 1.00 54.53 230 PHE A N 1
ATOM 1884 C CA . PHE A 1 230 ? 8.142 -14.548 -9.738 1.00 54.53 230 PHE A CA 1
ATOM 1885 C C . PHE A 1 230 ? 7.979 -15.629 -8.677 1.00 54.53 230 PHE A C 1
ATOM 1887 O O . PHE A 1 230 ? 6.839 -15.957 -8.355 1.00 54.53 230 PHE A O 1
ATOM 1894 N N . PHE A 1 231 ? 9.071 -16.162 -8.114 1.00 52.41 231 PHE A N 1
ATOM 1895 C CA . PHE A 1 231 ? 8.975 -17.133 -7.019 1.00 52.41 231 PHE A CA 1
ATOM 1896 C C . PHE A 1 231 ? 8.210 -16.533 -5.845 1.00 52.41 231 PHE A C 1
ATOM 1898 O O . PHE A 1 231 ? 7.315 -17.167 -5.306 1.00 52.41 231 PHE A O 1
ATOM 1905 N N . THR A 1 232 ? 8.507 -15.277 -5.519 1.00 53.16 232 THR A N 1
ATOM 1906 C CA . THR A 1 232 ? 7.925 -14.554 -4.389 1.00 53.16 232 THR A CA 1
ATOM 1907 C C . THR A 1 232 ? 6.418 -14.308 -4.523 1.00 53.16 232 THR A C 1
ATOM 1909 O O . THR A 1 232 ? 5.693 -14.375 -3.532 1.00 53.16 232 THR A O 1
ATOM 1912 N N . LEU A 1 233 ? 5.926 -14.033 -5.736 1.00 54.47 233 LEU A N 1
ATOM 1913 C CA . LEU A 1 233 ? 4.513 -13.719 -5.985 1.00 54.47 233 LEU A CA 1
ATOM 1914 C C . LEU A 1 233 ? 3.665 -14.948 -6.376 1.00 54.47 233 LEU A C 1
ATOM 1916 O O . LEU A 1 233 ? 2.442 -14.874 -6.279 1.00 54.47 233 LEU A O 1
ATOM 1920 N N . ARG A 1 234 ? 4.275 -16.079 -6.782 1.00 45.19 234 ARG A N 1
ATOM 1921 C CA . ARG A 1 234 ? 3.569 -17.347 -7.086 1.00 45.19 234 ARG A CA 1
ATOM 1922 C C . ARG A 1 234 ? 3.308 -18.256 -5.886 1.00 45.19 234 ARG A C 1
ATOM 1924 O O . ARG A 1 234 ? 2.500 -19.162 -6.031 1.00 45.19 234 ARG A O 1
ATOM 1931 N N . VAL A 1 235 ? 3.907 -18.040 -4.709 1.00 38.66 235 VAL A N 1
ATOM 1932 C CA . VAL A 1 235 ? 3.557 -18.825 -3.492 1.00 38.66 235 VAL A CA 1
ATOM 1933 C C . VAL A 1 235 ? 2.152 -18.471 -2.954 1.00 38.66 235 VAL A C 1
ATOM 1935 O O . VAL A 1 235 ? 1.834 -18.737 -1.802 1.00 38.66 235 VAL A O 1
ATOM 1938 N N . GLN A 1 236 ? 1.310 -17.814 -3.754 1.00 46.62 236 GLN A N 1
ATOM 1939 C CA . GLN A 1 236 ? -0.005 -17.308 -3.359 1.00 46.62 236 GLN A CA 1
ATOM 1940 C C . GLN A 1 236 ? -1.175 -17.929 -4.138 1.00 46.62 236 GLN A C 1
ATOM 1942 O O . GLN A 1 236 ? -2.294 -17.439 -3.987 1.00 46.62 236 GLN A O 1
ATOM 1947 N N . ASP A 1 237 ? -0.938 -18.993 -4.915 1.00 35.91 237 ASP A N 1
ATOM 1948 C CA . ASP A 1 237 ? -2.002 -19.857 -5.453 1.00 35.91 237 ASP A CA 1
ATOM 1949 C C . ASP A 1 237 ? -2.060 -21.191 -4.687 1.00 35.91 237 ASP A C 1
ATOM 1951 O O . ASP A 1 237 ? -0.998 -21.846 -4.548 1.00 35.91 237 ASP A O 1
#